Protein AF-A0A5K4EYA5-F1 (afdb_monomer)

Nearest PDB structures (foldseek):
  2yf0-assembly1_A-2  TM=4.955E-01  e=4.875E-20  Homo sapiens
  5gnh-assembly2_A  TM=8.386E-01  e=1.720E-14  Homo sapiens
  1zvr-assembly1_A  TM=8.206E-01  e=1.090E-14  Homo sapiens
  5gnh-assembly3_B  TM=8.341E-01  e=3.410E-14  Homo sapiens
  5gow-assembly1_B  TM=8.042E-01  e=1.780E-05  Homo sapiens

Secondary structure (DSSP, 8-state):
--SEEEEEEEEEETTTTTEEEEEEEEE-SSEEEEEETTSS-EEEEEEGGGEEEEEEPPPBTTBEEEEEEETTS-EEEEEES-HHHHHHHHHHHHHHT--SSGGGSHHHH---TT--S-HHHHHHS--HHHHHHHTT-S-SSEEEE-TTTTSSS-TTS-S-EEEETT--HHHHHHHHHTBGGG----B--B-TTS-B--B----B-------------

Mean predicted aligned error: 11.15 Å

Solvent-accessible surface area (backbone atoms only — not comparable to full-atom values): 12876 Å² total; per-residue (Å²): 125,74,78,46,76,44,72,62,25,28,38,48,37,76,86,63,83,54,40,74,46,52,19,35,40,40,33,39,93,58,37,37,39,40,42,31,72,82,73,79,51,73,51,85,56,53,44,46,86,42,50,70,51,76,46,78,52,76,77,48,99,84,20,24,33,38,38,40,34,35,73,82,76,46,74,50,41,36,28,24,59,47,58,66,60,38,51,52,52,51,51,52,49,58,51,70,62,54,76,90,45,81,75,71,38,61,86,71,74,60,76,67,94,82,61,87,65,55,75,64,57,67,65,62,72,67,50,72,68,58,56,41,44,76,57,60,46,71,46,89,65,33,31,79,44,70,75,26,57,83,34,76,57,20,74,92,50,67,43,78,43,37,38,54,52,87,64,51,70,67,55,52,58,54,45,12,75,43,16,55,80,24,42,43,76,40,67,76,46,57,42,94,88,73,50,77,54,62,59,60,74,53,65,69,59,79,74,82,73,87,66,83,83,79,84,76,133

Sequence (217 aa):
MSVTQVNDVFYIDQFDGNAHIRGTLHLTLTHIFFLGLSRKQEIWVLPNQLISSVERLPLTTGGAPLIIRGKDFRVIRLVVLKERDCHDVYSTLTQLLRVAHVSALPCYQFVPPDCYWSREEGWSTFSLKSQYNRFGLPNYFWSLTNVNKNFEICDTYPPVLYVPSMVSKNILYGSSRFRSRGRFPVLTYLHPNGKLYVEVVNHWLVFHRNQPKTRYF

Organism: Schistosoma mansoni (NCBI:txid6183)

Structure (mmCIF, N/CA/C/O backbone):
data_AF-A0A5K4EYA5-F1
#
_entry.id   AF-A0A5K4EYA5-F1
#
loop_
_atom_site.group_PDB
_atom_site.id
_atom_site.type_symbol
_atom_site.label_atom_id
_atom_site.label_alt_id
_atom_site.label_comp_id
_atom_site.label_asym_id
_atom_site.label_entity_id
_atom_site.label_seq_id
_atom_site.pdbx_PDB_ins_code
_atom_site.Cartn_x
_atom_site.Cartn_y
_atom_site.Cartn_z
_atom_site.occupancy
_atom_site.B_iso_or_equiv
_atom_site.auth_seq_id
_atom_site.auth_comp_id
_atom_site.auth_asym_id
_atom_site.auth_atom_id
_atom_site.pdbx_PDB_model_num
ATOM 1 N N . MET A 1 1 ? -6.617 13.892 18.588 1.00 45.84 1 MET A N 1
ATOM 2 C CA . MET A 1 1 ? -8.057 14.037 18.897 1.00 45.84 1 MET A CA 1
ATOM 3 C C . MET A 1 1 ? -8.734 12.691 18.691 1.00 45.84 1 MET A C 1
ATOM 5 O O . MET A 1 1 ? -8.590 12.124 17.612 1.00 45.84 1 MET A O 1
ATOM 9 N N . SER A 1 2 ? -9.384 12.145 19.721 1.00 53.97 2 SER A N 1
ATOM 10 C CA . SER A 1 2 ? -10.243 10.959 19.602 1.00 53.97 2 SER A CA 1
ATOM 11 C C . SER A 1 2 ? -11.563 11.357 18.940 1.00 53.97 2 SER A C 1
ATOM 13 O O . SER A 1 2 ? -12.144 12.381 19.282 1.00 53.97 2 SER A O 1
ATOM 15 N N . VAL A 1 3 ? -12.014 10.567 17.969 1.00 70.00 3 VAL A N 1
ATOM 16 C CA . VAL A 1 3 ? -13.285 10.775 17.257 1.00 70.00 3 VAL A CA 1
ATOM 17 C C . VAL A 1 3 ? -14.446 10.282 18.115 1.00 70.00 3 VAL A C 1
ATOM 19 O O . VAL A 1 3 ? -15.508 10.894 18.161 1.00 70.00 3 VAL A O 1
ATOM 22 N N . THR A 1 4 ? -14.248 9.177 18.831 1.00 80.00 4 THR A N 1
ATOM 23 C CA . THR A 1 4 ? -15.250 8.613 19.738 1.00 80.00 4 THR A CA 1
ATOM 24 C C . THR A 1 4 ? -14.535 7.866 20.859 1.00 80.00 4 THR A C 1
ATOM 26 O O . THR A 1 4 ? -13.534 7.185 20.624 1.00 80.00 4 THR A O 1
ATOM 29 N N . GLN A 1 5 ? -15.025 8.007 22.086 1.00 86.69 5 GLN A N 1
ATOM 30 C CA . GLN A 1 5 ? -14.539 7.268 23.247 1.00 86.69 5 GLN A CA 1
ATOM 31 C C . GLN A 1 5 ? -15.730 6.611 23.933 1.00 86.69 5 GLN A C 1
ATOM 33 O O . GLN A 1 5 ? -16.690 7.296 24.279 1.00 86.69 5 GLN A O 1
ATOM 38 N N . VAL A 1 6 ? -15.651 5.297 24.139 1.00 88.19 6 VAL A N 1
ATOM 39 C CA . VAL A 1 6 ? -16.697 4.516 24.806 1.00 88.19 6 VAL A CA 1
ATOM 40 C C . VAL A 1 6 ? -16.097 3.783 25.992 1.00 88.19 6 VAL A C 1
ATOM 42 O O . VAL A 1 6 ? -15.148 3.012 25.850 1.00 88.19 6 VAL A O 1
ATOM 45 N N . ASN A 1 7 ? -16.649 4.046 27.172 1.00 87.62 7 ASN A N 1
ATOM 46 C CA . ASN A 1 7 ? -16.265 3.379 28.411 1.00 87.62 7 ASN A CA 1
ATOM 47 C C . ASN A 1 7 ? -17.074 2.090 28.598 1.00 87.62 7 ASN A C 1
ATOM 49 O O . ASN A 1 7 ? -18.107 1.897 27.962 1.00 87.62 7 ASN A O 1
ATOM 53 N N . ASP A 1 8 ? -16.617 1.235 29.512 1.00 86.75 8 ASP A N 1
ATOM 54 C CA . ASP A 1 8 ? -17.308 -0.002 29.893 1.00 86.75 8 ASP A CA 1
ATOM 55 C C . ASP A 1 8 ? -17.541 -0.970 28.728 1.00 86.75 8 ASP A C 1
ATOM 57 O O . ASP A 1 8 ? -18.606 -1.571 28.570 1.00 86.75 8 ASP A O 1
ATOM 61 N N . VAL A 1 9 ? -16.500 -1.130 27.914 1.00 89.25 9 VAL A N 1
ATOM 62 C CA . VAL A 1 9 ? -16.433 -2.136 26.859 1.00 89.25 9 VAL A CA 1
ATOM 63 C C . VAL A 1 9 ? -15.692 -3.355 27.398 1.00 89.25 9 VAL A C 1
ATOM 65 O O . VAL A 1 9 ? -14.655 -3.222 28.050 1.00 89.25 9 VAL A O 1
ATOM 68 N N . PHE A 1 10 ? -16.208 -4.547 27.120 1.00 89.69 10 PHE A N 1
ATOM 69 C CA . PHE A 1 10 ? -15.537 -5.805 27.424 1.00 89.69 10 PHE A CA 1
ATOM 70 C C . PHE A 1 10 ? -14.868 -6.350 26.170 1.00 89.69 10 PHE A C 1
ATOM 72 O O . PHE A 1 10 ? -15.543 -6.622 25.182 1.00 89.69 10 PHE A O 1
ATOM 79 N N . TYR A 1 11 ? -13.556 -6.536 26.208 1.00 88.44 11 TYR A N 1
ATOM 80 C CA . TYR A 1 11 ? -12.830 -7.319 25.219 1.00 88.44 11 TYR A CA 1
ATOM 81 C C . TYR A 1 11 ? -12.834 -8.792 25.635 1.00 88.44 11 TYR A C 1
ATOM 83 O O . TYR A 1 11 ? -12.566 -9.102 26.795 1.00 88.44 11 TYR A O 1
ATOM 91 N N . ILE A 1 12 ? -13.157 -9.686 24.699 1.00 87.25 12 ILE A N 1
ATOM 92 C CA . ILE A 1 12 ? -13.132 -11.134 24.928 1.00 87.25 12 ILE A CA 1
ATOM 93 C C . ILE A 1 12 ? -11.808 -11.679 24.396 1.00 87.25 12 ILE A C 1
ATOM 95 O O . ILE A 1 12 ? -11.615 -11.762 23.177 1.00 87.25 12 ILE A O 1
ATOM 99 N N . ASP A 1 13 ? -10.919 -12.072 25.307 1.00 81.31 13 ASP A N 1
ATOM 100 C CA . ASP A 1 13 ? -9.649 -12.696 24.951 1.00 81.31 13 ASP A CA 1
ATOM 101 C C . ASP A 1 13 ? -9.834 -14.188 24.666 1.00 81.31 13 ASP A C 1
ATOM 103 O O . ASP A 1 13 ? -9.961 -15.009 25.571 1.00 81.31 13 ASP A O 1
ATOM 107 N N . GLN A 1 14 ? -9.828 -14.554 23.387 1.00 76.00 14 GLN A N 1
ATOM 108 C CA . GLN A 1 14 ? -9.981 -15.948 22.960 1.00 76.00 14 GLN A CA 1
ATOM 109 C C . GLN A 1 14 ? -8.782 -16.832 23.317 1.00 76.00 14 GLN A C 1
ATOM 111 O O . GLN A 1 14 ? -8.913 -18.054 23.291 1.00 76.00 14 GLN A O 1
ATOM 116 N N . PHE A 1 15 ? -7.625 -16.240 23.616 1.00 75.19 15 PHE A N 1
ATOM 117 C CA . PHE A 1 15 ? -6.399 -16.974 23.919 1.00 75.19 15 PHE A CA 1
ATOM 118 C C . PHE A 1 15 ? -6.242 -17.238 25.418 1.00 75.19 15 PHE A C 1
ATOM 120 O O . PHE A 1 15 ? -5.652 -18.249 25.790 1.00 75.19 15 PHE A O 1
ATOM 127 N N . ASP A 1 16 ? -6.832 -16.392 26.263 1.00 74.25 16 ASP A N 1
ATOM 128 C CA . ASP A 1 16 ? -6.858 -16.544 27.722 1.00 74.25 16 ASP A CA 1
ATOM 129 C C . ASP A 1 16 ? -8.231 -17.046 28.208 1.00 74.25 16 ASP A C 1
ATOM 131 O O . ASP A 1 16 ? -8.920 -16.420 29.011 1.00 74.25 16 ASP A O 1
ATOM 135 N N . GLY A 1 17 ? -8.703 -18.157 27.633 1.00 71.44 17 GLY A N 1
ATOM 136 C CA . GLY A 1 17 ? -9.919 -18.837 28.099 1.00 71.44 17 GLY A CA 1
ATOM 137 C C . GLY A 1 17 ? -11.227 -18.047 27.947 1.00 71.44 17 GLY A C 1
ATOM 138 O O . GLY A 1 17 ? -12.159 -18.279 28.713 1.00 71.44 17 GLY A O 1
ATOM 139 N N . ASN A 1 18 ? -11.326 -17.137 26.969 1.00 75.12 18 ASN A N 1
ATOM 140 C CA . ASN A 1 18 ? -12.439 -16.187 26.816 1.00 75.12 18 ASN A CA 1
ATOM 141 C C . ASN A 1 18 ? -12.584 -15.230 28.009 1.00 75.12 18 ASN A C 1
ATOM 143 O O . ASN A 1 18 ? -13.700 -14.857 28.376 1.00 75.12 18 ASN A O 1
ATOM 147 N N . ALA A 1 19 ? -11.470 -14.808 28.612 1.00 78.31 19 ALA A N 1
ATOM 148 C CA . ALA A 1 19 ? -11.490 -13.797 29.657 1.00 78.31 19 ALA A CA 1
ATOM 149 C C . ALA A 1 19 ? -12.168 -12.505 29.168 1.00 78.31 19 ALA A C 1
ATOM 151 O O . ALA A 1 19 ? -11.881 -11.986 28.086 1.00 78.31 19 ALA A O 1
ATOM 152 N N . HIS A 1 20 ? -13.070 -11.975 29.993 1.00 84.75 20 HIS A N 1
ATOM 153 C CA . HIS A 1 20 ? -13.762 -10.715 29.741 1.00 84.75 20 HIS A CA 1
ATOM 154 C C . HIS A 1 20 ? -12.989 -9.569 30.394 1.00 84.75 20 HIS A C 1
ATOM 156 O O . HIS A 1 20 ? -13.102 -9.320 31.595 1.00 84.75 20 HIS A O 1
ATOM 162 N N . ILE A 1 21 ? -12.211 -8.845 29.596 1.00 85.75 21 ILE A N 1
ATOM 163 C CA . ILE A 1 21 ? -11.398 -7.722 30.060 1.00 85.75 21 ILE A CA 1
ATOM 164 C C . ILE A 1 21 ? -12.213 -6.439 29.908 1.00 85.75 21 ILE A C 1
ATOM 166 O O . ILE A 1 21 ? -12.540 -6.040 28.794 1.00 85.75 21 ILE A O 1
ATOM 170 N N . ARG A 1 22 ? -12.540 -5.769 31.019 1.00 88.44 22 ARG A N 1
ATOM 171 C CA . ARG A 1 22 ? -13.252 -4.479 31.009 1.00 88.44 22 ARG A CA 1
ATOM 172 C C . ARG A 1 22 ? -12.285 -3.320 30.779 1.00 88.44 22 ARG A C 1
ATOM 174 O O . ARG A 1 22 ? -11.224 -3.257 31.402 1.00 88.44 22 ARG A O 1
ATOM 181 N N . GLY A 1 23 ? -12.680 -2.373 29.937 1.00 88.69 23 GLY A N 1
ATOM 182 C CA . GLY A 1 23 ? -11.852 -1.233 29.571 1.00 88.69 23 GLY A CA 1
ATOM 183 C C . GLY A 1 23 ? -12.592 -0.151 28.793 1.00 88.69 23 GLY A C 1
ATOM 184 O O . GLY A 1 23 ? -13.821 -0.145 28.698 1.00 88.69 23 GLY A O 1
ATOM 185 N N . THR A 1 24 ? -11.811 0.769 28.238 1.00 89.19 24 THR A N 1
ATOM 186 C CA . THR A 1 24 ? -12.277 1.875 27.402 1.00 89.19 24 THR A CA 1
ATOM 187 C C . THR A 1 24 ? -11.800 1.673 25.969 1.00 89.19 24 THR A C 1
ATOM 189 O O . THR A 1 24 ? -10.620 1.429 25.717 1.00 89.19 24 THR A O 1
ATOM 192 N N . LEU A 1 25 ? -12.726 1.800 25.020 1.00 88.94 25 LEU A N 1
ATOM 193 C CA . LEU A 1 25 ? -12.449 1.788 23.592 1.00 88.94 25 LEU A CA 1
ATOM 194 C C . LEU A 1 25 ? -12.260 3.221 23.090 1.00 88.94 25 LEU A C 1
ATOM 196 O O . LEU A 1 25 ? -13.138 4.072 23.252 1.00 88.94 25 LEU A O 1
ATOM 200 N N . HIS A 1 26 ? -11.134 3.471 22.434 1.00 87.12 26 HIS A N 1
ATOM 201 C CA . HIS A 1 26 ? -10.820 4.747 21.814 1.00 87.12 26 HIS A CA 1
ATOM 202 C C . HIS A 1 26 ? -10.736 4.592 20.300 1.00 87.12 26 HIS A C 1
ATOM 204 O O . HIS A 1 26 ? -10.001 3.757 19.771 1.00 87.12 26 HIS A O 1
ATOM 210 N N . LEU A 1 27 ? -11.479 5.442 19.602 1.00 86.19 27 LEU A N 1
ATOM 211 C CA . LEU A 1 27 ? -11.535 5.498 18.150 1.00 86.19 27 LEU A CA 1
ATOM 212 C C . LEU A 1 27 ? -10.866 6.791 17.696 1.00 86.19 27 LEU A C 1
ATOM 214 O O . LEU A 1 27 ? -11.267 7.887 18.095 1.00 86.19 27 LEU A O 1
ATOM 218 N N . THR A 1 28 ? -9.842 6.675 16.860 1.00 83.06 28 THR A N 1
ATOM 219 C CA . THR A 1 28 ? -9.187 7.811 16.200 1.00 83.06 28 THR A CA 1
ATOM 220 C C . THR A 1 28 ? -9.344 7.694 14.685 1.00 83.06 28 THR A C 1
ATOM 222 O O . THR A 1 28 ? -9.810 6.676 14.174 1.00 83.06 28 THR A O 1
ATOM 225 N N . LEU A 1 29 ? -8.933 8.727 13.946 1.00 78.00 29 LEU A N 1
ATOM 226 C CA . LEU A 1 29 ? -8.961 8.706 12.478 1.00 78.00 29 LEU A CA 1
ATOM 227 C C . LEU A 1 29 ? -8.079 7.601 11.879 1.00 78.00 29 LEU A C 1
ATOM 229 O O . LEU A 1 29 ? -8.380 7.089 10.801 1.00 78.00 29 LEU A O 1
ATOM 233 N N . THR A 1 30 ? -6.999 7.226 12.564 1.00 78.25 30 THR A N 1
ATOM 234 C CA . THR A 1 30 ? -5.989 6.296 12.043 1.00 78.25 30 THR A CA 1
ATOM 235 C C . THR A 1 30 ? -6.050 4.922 12.698 1.00 78.25 30 THR A C 1
ATOM 237 O O . THR A 1 30 ? -5.806 3.923 12.025 1.00 78.25 30 THR A O 1
ATOM 240 N N . HIS A 1 31 ? -6.414 4.863 13.977 1.00 83.19 31 HIS A N 1
ATOM 241 C CA . HIS A 1 31 ? -6.263 3.687 14.827 1.00 83.19 31 HIS A CA 1
ATOM 242 C C . HIS A 1 31 ? -7.441 3.516 15.794 1.00 83.19 31 HIS A C 1
ATOM 244 O O . HIS A 1 31 ? -7.963 4.499 16.331 1.00 83.19 31 HIS A O 1
ATOM 250 N N . ILE A 1 32 ? -7.793 2.267 16.088 1.00 86.19 32 ILE A N 1
ATOM 251 C CA . ILE A 1 32 ? -8.648 1.896 17.224 1.00 86.19 32 ILE A CA 1
ATOM 252 C C . ILE A 1 32 ? -7.761 1.311 18.301 1.00 86.19 32 ILE A C 1
ATOM 254 O O . ILE A 1 32 ? -6.962 0.444 17.981 1.00 86.19 32 ILE A O 1
ATOM 258 N N . PHE A 1 33 ? -7.926 1.692 19.559 1.00 86.38 33 PHE A N 1
ATOM 259 C CA . PHE A 1 33 ? -7.206 1.047 20.652 1.00 86.38 33 PHE A CA 1
ATOM 260 C C . PHE A 1 33 ? -8.109 0.806 21.856 1.00 86.38 33 PHE A C 1
ATOM 262 O O . PHE A 1 33 ? -9.068 1.543 22.092 1.00 86.38 33 PHE A O 1
ATOM 269 N N . PHE A 1 34 ? -7.814 -0.257 22.600 1.00 86.94 34 PHE A N 1
ATOM 270 C CA . PHE A 1 34 ? -8.554 -0.650 23.790 1.00 86.94 34 PHE A CA 1
ATOM 271 C C . PHE A 1 34 ? -7.631 -0.601 25.007 1.00 86.94 34 PHE A C 1
ATOM 273 O O . PHE A 1 34 ? -6.557 -1.204 25.010 1.00 86.94 34 PHE A O 1
ATOM 280 N N . LEU A 1 35 ? -8.063 0.118 26.041 1.00 86.25 35 LEU A N 1
ATOM 281 C CA . LEU A 1 35 ? -7.338 0.265 27.298 1.00 86.25 35 LEU A CA 1
ATOM 282 C C . LEU A 1 35 ? -8.080 -0.475 28.410 1.00 86.25 35 LEU A C 1
ATOM 284 O O . LEU A 1 35 ? -9.160 -0.050 28.820 1.00 86.25 35 LEU A O 1
ATOM 288 N N . GLY A 1 36 ? -7.502 -1.565 28.918 1.00 83.56 36 GLY A N 1
ATOM 289 C CA . GLY A 1 36 ? -8.054 -2.291 30.064 1.00 83.56 36 GLY A CA 1
ATOM 290 C C . GLY A 1 36 ? -7.984 -1.477 31.364 1.00 83.56 36 GLY A C 1
ATOM 291 O O . GLY A 1 36 ? -7.011 -0.764 31.615 1.00 83.56 36 GLY A O 1
ATOM 292 N N . LEU A 1 37 ? -8.990 -1.617 32.238 1.00 76.75 37 LEU A N 1
ATOM 293 C CA . LEU A 1 37 ? -9.058 -0.921 33.537 1.00 76.75 37 LEU A CA 1
ATOM 294 C C . LEU A 1 37 ? -7.867 -1.227 34.455 1.00 76.75 37 LEU A C 1
ATOM 296 O O . LEU A 1 37 ? -7.479 -0.391 35.268 1.00 76.75 37 LEU A O 1
ATOM 300 N N . SER A 1 38 ? -7.257 -2.402 34.310 1.00 66.50 38 SER A N 1
ATOM 301 C CA . SER A 1 38 ? -6.068 -2.798 35.066 1.00 66.50 38 SER A CA 1
ATOM 302 C C . SER A 1 38 ? -4.785 -2.078 34.620 1.00 66.50 38 SER A C 1
ATOM 304 O O . SER A 1 38 ? -3.745 -2.314 35.232 1.00 66.50 38 SER A O 1
ATOM 306 N N . ARG A 1 39 ? -4.826 -1.224 33.576 1.00 56.03 39 ARG A N 1
ATOM 307 C CA . ARG A 1 39 ? -3.714 -0.431 32.987 1.00 56.03 39 ARG A CA 1
ATOM 308 C C . ARG A 1 39 ? -2.416 -1.199 32.665 1.00 56.03 39 ARG A C 1
ATOM 310 O O . ARG A 1 39 ? -1.448 -0.592 32.228 1.00 56.03 39 ARG A O 1
ATOM 317 N N . LYS A 1 40 ? -2.384 -2.522 32.855 1.00 55.91 40 LYS A N 1
ATOM 318 C CA . LYS A 1 40 ? -1.251 -3.415 32.555 1.00 55.91 40 LYS A CA 1
ATOM 319 C C . LYS A 1 40 ? -1.402 -4.157 31.224 1.00 55.91 40 LYS A C 1
ATOM 321 O O . LYS A 1 40 ? -0.435 -4.737 30.750 1.00 55.91 40 LYS A O 1
ATOM 326 N N . GLN A 1 41 ? -2.596 -4.144 30.630 1.00 56.06 41 GLN A N 1
ATOM 327 C CA . GLN A 1 41 ? -2.890 -4.736 29.325 1.00 56.06 41 GLN A CA 1
ATOM 328 C C . GLN A 1 41 ? -3.403 -3.634 28.393 1.00 56.06 41 GLN A C 1
ATOM 330 O O . GLN A 1 41 ? -4.603 -3.371 28.302 1.00 56.06 41 GLN A O 1
ATOM 335 N N . GLU A 1 42 ? -2.474 -2.949 27.734 1.00 55.25 42 GLU A N 1
ATOM 336 C CA . GLU A 1 42 ? -2.788 -2.199 26.520 1.00 55.25 42 GLU A CA 1
ATOM 337 C C . GLU A 1 42 ? -2.877 -3.213 25.377 1.00 55.25 42 GLU A C 1
ATOM 339 O O . GLU A 1 42 ? -1.886 -3.857 25.029 1.00 55.25 42 GLU A O 1
ATOM 344 N N . ILE A 1 43 ? -4.075 -3.417 24.826 1.00 61.62 43 ILE A N 1
ATOM 345 C CA . ILE A 1 43 ? -4.260 -4.355 23.717 1.00 61.62 43 ILE A CA 1
ATOM 346 C C . ILE A 1 43 ? -4.125 -3.567 22.414 1.00 61.62 43 ILE A C 1
ATOM 348 O O . ILE A 1 43 ? -4.913 -2.665 22.113 1.00 61.62 43 ILE A O 1
ATOM 352 N N . TRP A 1 44 ? -3.071 -3.898 21.661 1.00 63.69 44 TRP A N 1
ATOM 353 C CA . TRP A 1 44 ? -2.634 -3.165 20.478 1.00 63.69 44 TRP A CA 1
ATOM 354 C C . TRP A 1 44 ? -3.597 -3.291 19.295 1.00 63.69 44 TRP A C 1
ATOM 356 O O . TRP A 1 44 ? -3.722 -4.325 18.645 1.00 63.69 44 TRP A O 1
ATOM 366 N N . VAL A 1 45 ? -4.235 -2.158 19.037 1.00 60.91 45 VAL A N 1
ATOM 367 C CA . VAL A 1 45 ? -4.320 -1.396 17.788 1.00 60.91 45 VAL A CA 1
ATOM 368 C C . VAL A 1 45 ? -4.420 -2.125 16.448 1.00 60.91 45 VAL A C 1
ATOM 370 O O . VAL A 1 45 ? -3.421 -2.567 15.884 1.00 60.91 45 VAL A O 1
ATOM 373 N N . LEU A 1 46 ? -5.610 -2.055 15.843 1.00 61.97 46 LEU A N 1
ATOM 374 C CA . LEU A 1 46 ? -5.757 -2.149 14.392 1.00 61.97 46 LEU A CA 1
ATOM 375 C C . LEU A 1 46 ? -5.787 -0.730 13.801 1.00 61.97 46 LEU A C 1
ATOM 377 O O . LEU A 1 46 ? -6.636 0.081 14.192 1.00 61.97 46 LEU A O 1
ATOM 381 N N . PRO A 1 47 ? -4.900 -0.407 12.844 1.00 74.50 47 PRO A N 1
ATOM 382 C CA . PRO A 1 47 ? -5.123 0.700 11.933 1.00 74.50 47 PRO A CA 1
ATOM 383 C C . PRO A 1 47 ? -6.472 0.517 11.243 1.00 74.50 47 PRO A C 1
ATOM 385 O O . PRO A 1 47 ? -6.794 -0.586 10.796 1.00 74.50 47 PRO A O 1
ATOM 388 N N . ASN A 1 48 ? -7.233 1.597 11.085 1.00 75.12 48 ASN A N 1
ATOM 389 C CA . ASN A 1 48 ? -8.564 1.537 10.476 1.00 75.12 48 ASN A CA 1
ATOM 390 C C . ASN A 1 48 ? -8.521 0.881 9.081 1.00 75.12 48 ASN A C 1
ATOM 392 O O . ASN A 1 48 ? -9.414 0.134 8.708 1.00 75.12 48 ASN A O 1
ATOM 396 N N . GLN A 1 49 ? -7.424 1.064 8.339 1.00 77.38 49 GLN A N 1
ATOM 397 C CA . GLN A 1 49 ? -7.214 0.476 7.009 1.00 77.38 49 GLN A CA 1
ATOM 398 C C . GLN A 1 49 ? -7.028 -1.053 7.005 1.00 77.38 49 GLN A C 1
ATOM 400 O O . GLN A 1 49 ? -7.244 -1.700 5.971 1.00 77.38 49 GLN A O 1
ATOM 405 N N . LEU A 1 50 ? -6.622 -1.638 8.136 1.00 84.31 50 LEU A N 1
ATOM 406 C CA . LEU A 1 50 ? -6.485 -3.086 8.290 1.00 84.31 50 LEU A CA 1
ATOM 407 C C . LEU A 1 50 ? -7.801 -3.758 8.659 1.00 84.31 50 LEU A C 1
ATOM 409 O O . LEU A 1 50 ? -7.870 -4.977 8.611 1.00 84.31 50 LEU A O 1
ATOM 413 N N . ILE A 1 51 ? -8.856 -3.017 8.979 1.00 88.19 51 ILE A N 1
ATOM 414 C CA . ILE A 1 51 ? -10.161 -3.616 9.245 1.00 88.19 51 ILE A CA 1
ATOM 415 C C . ILE A 1 51 ? -10.793 -4.018 7.908 1.00 88.19 51 ILE A C 1
ATOM 417 O O . ILE A 1 51 ? -10.801 -3.265 6.934 1.00 88.19 51 ILE A O 1
ATOM 421 N N . SER A 1 52 ? -11.280 -5.251 7.859 1.00 88.38 52 SER A N 1
ATOM 422 C CA . SER A 1 52 ? -11.963 -5.847 6.713 1.00 88.38 52 SER A CA 1
ATOM 423 C C . SER A 1 52 ? -13.475 -5.684 6.839 1.00 88.38 52 SER A C 1
ATOM 425 O O . SER A 1 52 ? -14.132 -5.204 5.918 1.00 88.38 52 SER A O 1
ATOM 427 N N . SER A 1 53 ? -14.028 -6.033 8.002 1.00 89.44 53 SER A N 1
ATOM 428 C CA . SER A 1 53 ? -15.455 -5.900 8.282 1.00 89.44 53 SER A CA 1
ATOM 429 C C . SER A 1 53 ? -15.723 -5.650 9.762 1.00 89.44 53 SER A C 1
ATOM 431 O O . SER A 1 53 ? -14.918 -5.988 10.634 1.00 89.44 53 SER A O 1
ATOM 433 N N . VAL A 1 54 ? -16.883 -5.055 10.030 1.00 92.00 54 VAL A N 1
ATOM 434 C CA . VAL A 1 54 ? -17.430 -4.865 11.373 1.00 92.00 54 VAL A CA 1
ATOM 435 C C . VAL A 1 54 ? -18.842 -5.440 11.377 1.00 92.00 54 VAL A C 1
ATOM 437 O O . VAL A 1 54 ? -19.647 -5.118 10.506 1.00 92.00 54 VAL A O 1
ATOM 440 N N . GLU A 1 55 ? -19.137 -6.307 12.338 1.00 92.06 55 GLU A N 1
ATOM 441 C CA . GLU A 1 55 ? -20.408 -7.016 12.472 1.00 92.06 55 GLU A CA 1
ATOM 442 C C . GLU A 1 55 ? -21.001 -6.740 13.855 1.00 92.06 55 GLU A C 1
ATOM 444 O O . GLU A 1 55 ? -20.338 -6.932 14.875 1.00 92.06 55 GLU A O 1
ATOM 449 N N . ARG A 1 56 ? -22.263 -6.306 13.896 1.00 91.81 56 ARG 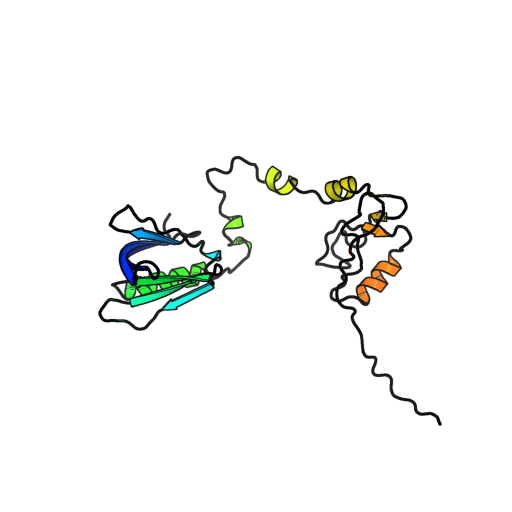A N 1
ATOM 450 C CA . ARG A 1 56 ? -23.032 -6.161 15.136 1.00 91.81 56 ARG A CA 1
ATOM 451 C C . ARG A 1 56 ? -23.917 -7.389 15.315 1.00 91.81 56 ARG A C 1
ATOM 453 O O . ARG A 1 56 ? -24.711 -7.697 14.428 1.00 91.81 56 ARG A O 1
ATOM 460 N N . LEU A 1 57 ? -23.790 -8.069 16.449 1.00 90.00 57 LEU A N 1
ATOM 461 C CA . LEU A 1 57 ? -24.624 -9.220 16.789 1.00 90.00 57 LEU A CA 1
ATOM 462 C C . LEU A 1 57 ? -25.887 -8.790 17.558 1.00 90.00 57 LEU A C 1
ATOM 464 O O . LEU A 1 57 ? -25.944 -7.659 18.050 1.00 90.00 57 LEU A O 1
ATOM 468 N N . PRO A 1 58 ? -26.907 -9.666 17.661 1.00 88.69 58 PRO A N 1
ATOM 469 C CA . PRO A 1 58 ? -28.096 -9.395 18.461 1.00 88.69 58 PRO A CA 1
ATOM 470 C C . PRO A 1 58 ? -27.750 -9.042 19.909 1.00 88.69 58 PRO A C 1
ATOM 472 O O . PRO A 1 58 ? -26.783 -9.558 20.474 1.00 88.69 58 PRO A O 1
ATOM 475 N N . LEU A 1 59 ? -28.560 -8.166 20.506 1.00 88.94 59 LEU A N 1
ATOM 476 C CA . LEU A 1 59 ? -28.402 -7.758 21.896 1.00 88.94 59 LEU A CA 1
ATOM 477 C C . LEU A 1 59 ? -28.509 -8.982 22.813 1.00 88.94 59 LEU A C 1
ATOM 479 O O . LEU A 1 59 ? -29.408 -9.808 22.665 1.00 88.94 59 LEU A O 1
ATOM 483 N N . THR A 1 60 ? -27.595 -9.079 23.772 1.00 87.69 60 THR A N 1
ATOM 484 C CA . THR A 1 60 ? -27.597 -10.131 24.793 1.00 87.69 60 THR A CA 1
ATOM 485 C C . THR A 1 60 ? -27.852 -9.520 26.168 1.00 87.69 60 THR A C 1
ATOM 487 O O . THR A 1 60 ? -27.738 -8.308 26.349 1.00 87.69 60 THR A O 1
ATOM 490 N N . THR A 1 61 ? -28.142 -10.353 27.169 1.00 83.81 61 THR A N 1
ATOM 491 C CA . THR A 1 61 ? -28.280 -9.915 28.571 1.00 83.81 61 THR A CA 1
ATOM 492 C C . THR A 1 61 ? -27.007 -9.262 29.124 1.00 83.81 61 THR A C 1
ATOM 494 O O . THR A 1 61 ? -27.086 -8.472 30.059 1.00 83.81 61 THR A O 1
ATOM 497 N N . GLY A 1 62 ? -25.844 -9.561 28.533 1.00 79.06 62 GLY A N 1
ATOM 498 C CA . GLY A 1 62 ? -24.543 -8.990 28.890 1.00 79.06 62 GLY A CA 1
ATOM 499 C C . GLY A 1 62 ? -24.135 -7.747 28.089 1.00 79.06 62 GLY A C 1
ATOM 500 O O . GLY A 1 62 ? -23.038 -7.238 28.302 1.00 79.06 62 GLY A O 1
ATOM 501 N N . GLY A 1 63 ? -24.975 -7.265 27.167 1.00 89.19 63 GLY A N 1
ATOM 502 C CA . GLY A 1 63 ? -24.697 -6.110 26.307 1.00 89.19 63 GLY A CA 1
ATOM 503 C C . GLY A 1 63 ? -24.750 -6.431 24.813 1.00 89.19 63 GLY A C 1
ATOM 504 O O . GLY A 1 63 ? -25.170 -7.514 24.396 1.00 89.19 63 GLY A O 1
ATOM 505 N N . ALA A 1 64 ? -24.344 -5.462 23.996 1.00 91.75 64 ALA A N 1
ATOM 506 C CA . ALA A 1 64 ? -24.357 -5.525 22.539 1.00 91.75 64 ALA A CA 1
ATOM 507 C C . ALA A 1 64 ? -22.997 -6.014 22.002 1.00 91.75 64 ALA A C 1
ATOM 509 O O . ALA A 1 64 ? -22.011 -5.269 22.086 1.00 91.75 64 ALA A O 1
ATOM 510 N N . PRO A 1 65 ? -22.908 -7.238 21.447 1.00 92.44 65 PRO A N 1
ATOM 511 C CA . PRO A 1 65 ? -21.652 -7.763 20.935 1.00 92.44 65 PRO A CA 1
ATOM 512 C C . PRO A 1 65 ? -21.297 -7.152 19.572 1.00 92.44 65 PRO A C 1
ATOM 514 O O . PRO A 1 65 ? -22.131 -7.054 18.668 1.00 92.44 65 PRO A O 1
ATOM 517 N N . LEU A 1 66 ? -20.030 -6.785 19.418 1.00 92.38 66 LEU A N 1
ATOM 518 C CA . LEU A 1 66 ? -19.438 -6.201 18.223 1.00 92.38 66 LEU A CA 1
ATOM 519 C C . LEU A 1 66 ? -18.198 -7.010 17.828 1.00 92.38 66 LEU A C 1
ATOM 521 O O . LEU A 1 66 ? -17.281 -7.196 18.627 1.00 92.38 66 LEU A O 1
ATOM 525 N N . ILE A 1 67 ? -18.157 -7.483 16.587 1.00 91.69 67 ILE A N 1
ATOM 526 C CA . ILE A 1 67 ? -17.036 -8.245 16.039 1.00 91.69 67 ILE A CA 1
ATOM 527 C C . ILE A 1 67 ? -16.342 -7.398 14.980 1.00 91.69 67 ILE A C 1
ATOM 529 O O . ILE A 1 67 ? -16.967 -6.946 14.025 1.00 91.69 67 ILE A O 1
ATOM 533 N N . ILE A 1 68 ? -15.035 -7.214 15.129 1.00 90.69 68 ILE A N 1
ATOM 534 C CA . ILE A 1 68 ? -14.183 -6.514 14.168 1.00 90.69 68 ILE A CA 1
ATOM 535 C C . ILE A 1 68 ? -13.220 -7.540 13.576 1.00 90.69 68 ILE A C 1
ATOM 537 O O . ILE A 1 68 ? -12.463 -8.185 14.303 1.00 90.69 68 ILE A O 1
ATOM 541 N N . ARG A 1 69 ? -13.247 -7.704 12.253 1.00 90.69 69 ARG A N 1
ATOM 542 C CA . ARG A 1 69 ? -12.366 -8.627 11.528 1.00 90.69 69 ARG A CA 1
ATOM 543 C C . ARG A 1 69 ? -11.297 -7.838 10.792 1.00 90.69 69 ARG A C 1
ATOM 545 O O . ARG A 1 69 ? -11.622 -6.965 9.989 1.00 90.69 69 ARG A O 1
ATOM 552 N N . GLY A 1 70 ? -10.035 -8.152 11.052 1.00 88.69 70 GLY A N 1
ATOM 553 C CA . GLY A 1 70 ? -8.880 -7.580 10.373 1.00 88.69 70 GLY A CA 1
ATOM 554 C C . GLY A 1 70 ? -8.498 -8.341 9.099 1.00 88.69 70 GLY A C 1
ATOM 555 O O . GLY A 1 70 ? -8.812 -9.517 8.923 1.00 88.69 70 G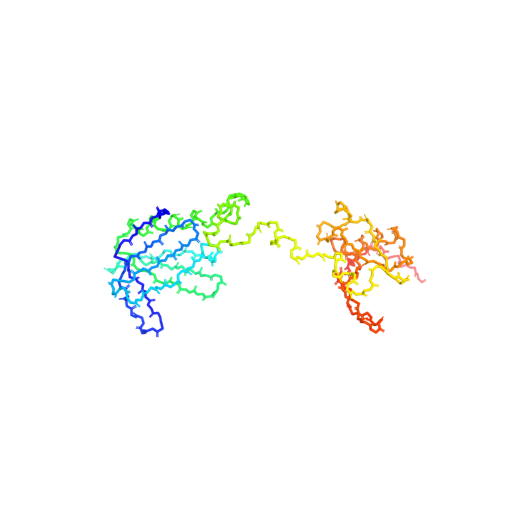LY A O 1
ATOM 556 N N . LYS A 1 71 ? -7.790 -7.659 8.199 1.00 88.06 71 LYS A N 1
ATOM 557 C CA . LYS A 1 71 ? -7.100 -8.219 7.026 1.00 88.06 71 LYS A CA 1
ATOM 558 C C . LYS A 1 71 ? -5.837 -8.993 7.421 1.00 88.06 71 LYS A C 1
ATOM 560 O O . LYS A 1 71 ? -5.309 -9.745 6.614 1.00 88.06 71 LYS A O 1
ATOM 565 N N . ASP A 1 72 ? -5.376 -8.819 8.656 1.00 86.94 72 ASP A N 1
ATOM 566 C CA . ASP A 1 72 ? -4.276 -9.547 9.294 1.00 86.94 72 ASP A CA 1
ATOM 567 C C . ASP A 1 72 ? -4.742 -10.846 9.982 1.00 86.94 72 ASP A C 1
ATOM 569 O O . ASP A 1 72 ? -4.028 -11.398 10.816 1.00 86.94 72 ASP A O 1
ATOM 573 N N . PHE A 1 73 ? -5.945 -11.327 9.642 1.00 85.25 73 PHE A N 1
ATOM 574 C CA . PHE A 1 73 ? -6.588 -12.517 10.209 1.00 85.25 73 PHE A CA 1
ATOM 575 C C . PHE A 1 73 ? -6.923 -12.423 11.705 1.00 85.25 73 PHE A C 1
ATOM 577 O O . PHE A 1 73 ? -7.389 -13.402 12.290 1.00 85.25 73 PHE A O 1
ATOM 584 N N . ARG A 1 74 ? -6.754 -11.254 12.337 1.00 84.62 74 ARG A N 1
ATOM 585 C CA . ARG A 1 74 ? -7.172 -11.040 13.725 1.00 84.62 74 ARG A CA 1
ATOM 586 C C . ARG A 1 74 ? -8.672 -10.781 13.798 1.00 84.62 74 ARG A C 1
ATOM 588 O O . ARG A 1 74 ? -9.240 -10.055 12.982 1.00 84.62 74 ARG A O 1
ATOM 595 N N . VAL A 1 75 ? -9.321 -11.356 14.808 1.00 88.25 75 VAL A N 1
ATOM 596 C CA . VAL A 1 75 ? -10.748 -11.147 15.085 1.00 88.25 75 VAL A CA 1
ATOM 597 C C . VAL A 1 75 ? -10.900 -10.619 16.501 1.00 88.25 75 VAL A C 1
ATOM 599 O O . VAL A 1 75 ? -10.715 -11.353 17.469 1.00 88.25 75 VAL A O 1
ATOM 602 N N . ILE A 1 76 ? -11.260 -9.345 16.611 1.00 87.94 76 ILE A N 1
ATOM 603 C CA . ILE A 1 76 ? -11.501 -8.671 17.883 1.00 87.94 76 ILE A CA 1
ATOM 604 C C . ILE A 1 76 ? -12.985 -8.809 18.214 1.00 87.94 76 ILE A C 1
ATOM 606 O O . ILE A 1 76 ? -13.847 -8.469 17.401 1.00 87.94 76 ILE A O 1
ATOM 610 N N . ARG A 1 77 ? -13.287 -9.309 19.414 1.00 90.38 77 ARG A N 1
ATOM 611 C CA . ARG A 1 77 ? -14.654 -9.438 19.928 1.00 90.38 77 ARG A CA 1
ATOM 612 C C . ARG A 1 77 ? -14.824 -8.504 21.114 1.00 90.38 77 ARG A C 1
ATOM 614 O O . ARG A 1 77 ? -14.101 -8.616 22.101 1.00 90.38 77 ARG A O 1
ATOM 621 N N . LEU A 1 78 ? -15.768 -7.583 20.987 1.00 90.50 78 LEU A N 1
ATOM 622 C CA . LEU A 1 78 ? -16.104 -6.591 21.994 1.00 90.50 78 LEU A CA 1
ATOM 623 C C . LEU A 1 78 ? -17.555 -6.786 22.431 1.00 90.50 78 LEU A C 1
ATOM 625 O O . LEU A 1 78 ? -18.402 -7.175 21.631 1.00 90.50 78 LEU A O 1
ATOM 629 N N . VAL A 1 79 ? -17.861 -6.472 23.681 1.00 92.12 79 VAL A N 1
ATOM 630 C CA . VAL A 1 79 ? -19.228 -6.357 24.189 1.00 92.12 79 VAL A CA 1
ATOM 631 C C . VAL A 1 79 ? -19.372 -4.977 24.803 1.00 92.12 79 VAL A C 1
ATOM 633 O O . VAL A 1 79 ? -18.693 -4.642 25.771 1.00 92.12 79 VAL A O 1
ATOM 636 N N . VAL A 1 80 ? -20.232 -4.157 24.209 1.00 91.69 80 VAL A N 1
ATOM 637 C CA . VAL A 1 80 ? -20.518 -2.801 24.681 1.00 91.69 80 VAL A CA 1
ATOM 638 C C . VAL A 1 80 ? -21.794 -2.852 25.514 1.00 91.69 80 VAL A C 1
ATOM 640 O O . VAL A 1 80 ? -22.814 -3.347 25.038 1.00 91.69 80 VAL A O 1
ATOM 643 N N . LEU A 1 81 ? -21.764 -2.351 26.752 1.00 90.06 81 LEU A N 1
ATOM 644 C CA . LEU A 1 81 ? -22.918 -2.450 27.656 1.00 90.06 81 LEU A CA 1
ATOM 645 C C . LEU A 1 81 ? -24.159 -1.710 27.139 1.00 90.06 81 LEU A C 1
ATOM 647 O O . LEU A 1 81 ? -25.278 -2.192 27.301 1.0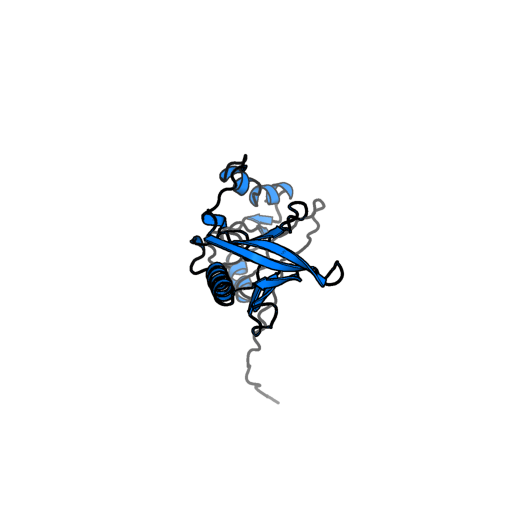0 90.06 81 LEU A O 1
ATOM 651 N N . LYS A 1 82 ? -23.971 -0.540 26.519 1.00 89.81 82 LYS A N 1
ATOM 652 C CA . LYS A 1 82 ? -25.065 0.283 25.994 1.00 89.81 82 LYS A CA 1
ATOM 653 C C . LYS A 1 82 ? -25.234 0.052 24.497 1.00 89.81 82 LYS A C 1
ATOM 655 O O . LYS A 1 82 ? -24.296 0.237 23.724 1.00 89.81 82 LYS A O 1
ATOM 660 N N . GLU A 1 83 ? -26.451 -0.282 24.074 1.00 88.56 83 GLU A N 1
ATOM 661 C CA . GLU A 1 83 ? -26.762 -0.484 22.652 1.00 88.56 83 GLU A CA 1
ATOM 662 C C . GLU A 1 83 ? -26.519 0.785 21.824 1.00 88.56 83 GLU A C 1
ATOM 664 O O . GLU A 1 83 ? -25.969 0.704 20.727 1.00 88.56 83 GLU A O 1
ATOM 669 N N . ARG A 1 84 ? -26.872 1.957 22.372 1.00 90.44 84 ARG A N 1
ATOM 670 C CA . ARG A 1 84 ? -26.634 3.256 21.730 1.00 90.44 84 ARG A CA 1
ATOM 671 C C . ARG A 1 84 ? -25.153 3.457 21.414 1.00 90.44 84 ARG A C 1
ATOM 673 O O . ARG A 1 84 ? -24.808 3.693 20.263 1.00 90.44 84 ARG A O 1
ATOM 680 N N . ASP A 1 85 ? -24.287 3.254 22.403 1.00 90.88 85 ASP A N 1
ATOM 681 C CA . ASP A 1 85 ? -22.841 3.397 22.231 1.00 90.88 85 ASP A CA 1
ATOM 682 C C . ASP A 1 85 ? -22.302 2.363 21.225 1.00 90.88 85 ASP A C 1
ATOM 684 O O . ASP A 1 85 ? -21.449 2.681 20.401 1.00 90.88 85 ASP A O 1
ATOM 688 N N . CYS A 1 86 ? -22.829 1.132 21.234 1.00 91.06 86 CYS A N 1
ATOM 689 C CA . CYS A 1 86 ? -22.477 0.107 20.246 1.00 91.06 86 CYS A CA 1
ATOM 690 C C . CYS A 1 86 ? -22.842 0.534 18.818 1.00 91.06 86 CYS A C 1
ATOM 692 O O . CYS A 1 86 ? -22.061 0.341 17.884 1.00 91.06 86 CYS A O 1
ATOM 694 N N . HIS A 1 87 ? -24.021 1.134 18.644 1.00 91.12 87 HIS A N 1
ATOM 695 C CA . HIS A 1 87 ? -24.467 1.665 17.362 1.00 91.12 87 HIS A CA 1
ATOM 696 C C . HIS A 1 87 ? -23.601 2.840 16.890 1.00 91.12 87 HIS A C 1
ATOM 698 O O . HIS A 1 87 ? -23.232 2.881 15.714 1.00 91.12 87 HIS A O 1
ATOM 704 N N . ASP A 1 88 ? -23.225 3.743 17.794 1.00 90.69 88 ASP A N 1
ATOM 705 C CA . ASP A 1 88 ? -22.353 4.878 17.487 1.00 90.69 88 ASP A CA 1
ATOM 706 C C . ASP A 1 88 ? -20.954 4.394 17.072 1.00 90.69 88 ASP A C 1
ATOM 708 O O . ASP A 1 88 ? -20.433 4.812 16.038 1.00 90.69 88 ASP A O 1
ATOM 712 N N . VAL A 1 89 ? -20.375 3.430 17.801 1.00 90.75 89 VAL A N 1
ATOM 713 C CA . VAL A 1 89 ? -19.095 2.788 17.443 1.00 90.75 89 VAL A CA 1
ATOM 714 C C . VAL A 1 89 ? -19.182 2.130 16.070 1.00 90.75 89 VAL A C 1
ATOM 716 O O . VAL A 1 89 ? -18.320 2.357 15.222 1.00 90.75 89 VAL A O 1
ATOM 719 N N . TYR A 1 90 ? -20.222 1.330 15.829 1.00 91.38 90 TYR A N 1
ATOM 720 C CA . TYR A 1 90 ? -20.428 0.652 14.551 1.00 91.38 90 TYR A CA 1
ATOM 721 C C . TYR 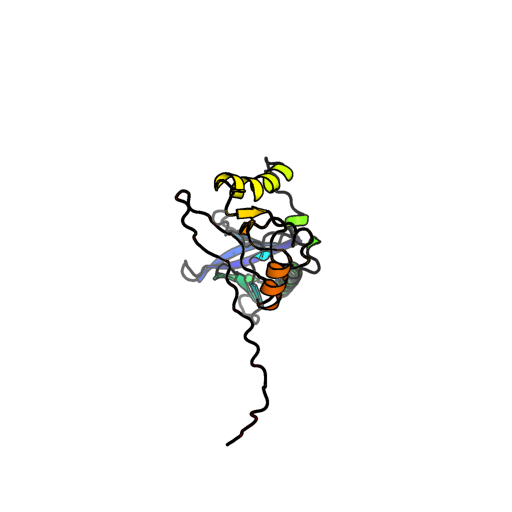A 1 90 ? -20.534 1.645 13.386 1.00 91.38 90 TYR A C 1
ATOM 723 O O . TYR A 1 90 ? -19.903 1.448 12.343 1.00 91.38 90 TYR A O 1
ATOM 731 N N . SER A 1 91 ? -21.301 2.721 13.565 1.00 90.94 91 SER A N 1
ATOM 732 C CA . SER A 1 91 ? -21.517 3.745 12.541 1.00 90.94 91 SER A CA 1
ATOM 733 C C . SER A 1 91 ? -20.235 4.522 12.250 1.00 90.94 91 SER A C 1
ATOM 735 O O . SER A 1 91 ? -19.850 4.641 11.085 1.00 90.94 91 SER A O 1
ATOM 737 N N . THR A 1 92 ? -19.517 4.953 13.293 1.00 89.38 92 THR A N 1
ATOM 738 C CA . THR A 1 92 ? -18.215 5.624 13.168 1.00 89.38 92 THR A CA 1
ATOM 739 C C . THR A 1 92 ? -17.203 4.733 12.456 1.00 89.38 92 THR A C 1
ATOM 741 O O . THR A 1 92 ? -16.542 5.180 11.522 1.00 89.38 92 THR A O 1
ATOM 744 N N . LEU A 1 93 ? -17.106 3.453 12.827 1.00 88.19 93 LEU A N 1
ATOM 745 C CA . LEU A 1 93 ? -16.210 2.515 12.155 1.00 88.19 93 LEU A CA 1
ATOM 746 C C . LEU A 1 93 ? -16.584 2.314 10.695 1.00 88.19 93 LEU A C 1
ATOM 748 O O . LEU A 1 93 ? -15.735 2.449 9.822 1.00 88.19 93 LEU A O 1
ATOM 752 N N . THR A 1 94 ? -17.858 2.071 10.410 1.00 88.56 94 THR A N 1
ATOM 753 C CA . THR A 1 94 ? -18.337 1.903 9.035 1.00 88.56 94 THR A CA 1
ATOM 754 C C . THR A 1 94 ? -18.034 3.136 8.181 1.00 88.56 94 THR A C 1
ATOM 756 O O . THR A 1 94 ? -17.681 3.001 7.011 1.00 88.56 94 THR A O 1
ATOM 759 N N . GLN A 1 95 ? -18.121 4.337 8.756 1.00 85.81 95 GLN A N 1
ATOM 760 C CA . GLN A 1 95 ? -17.763 5.579 8.079 1.00 85.81 95 GLN A CA 1
ATOM 761 C C . GLN A 1 95 ? -16.250 5.715 7.860 1.00 85.81 95 GLN A C 1
ATOM 763 O O . GLN A 1 95 ? -15.840 6.067 6.759 1.00 85.81 95 GLN A O 1
ATOM 768 N N . LEU A 1 96 ? -15.419 5.399 8.858 1.00 80.69 96 LEU A N 1
ATOM 769 C CA . LEU A 1 96 ? -13.954 5.472 8.753 1.00 80.69 96 LEU A CA 1
ATOM 770 C C . LEU A 1 96 ? -13.370 4.456 7.758 1.00 80.69 96 LEU A C 1
ATOM 772 O O . LEU A 1 96 ? -12.299 4.688 7.199 1.00 80.69 96 LEU A O 1
ATOM 776 N N . LEU A 1 97 ? -14.075 3.349 7.511 1.00 80.62 97 LEU A N 1
ATOM 777 C CA . LEU A 1 97 ? -13.706 2.361 6.492 1.00 80.62 97 LEU A CA 1
ATOM 778 C C . LEU A 1 97 ? -14.071 2.792 5.070 1.00 80.62 97 LEU A C 1
ATOM 780 O O . LEU A 1 97 ? -13.535 2.243 4.105 1.00 80.62 97 LEU A O 1
ATOM 784 N N . ARG A 1 98 ? -14.964 3.774 4.911 1.00 82.12 98 ARG A N 1
ATOM 785 C CA . ARG A 1 98 ? -15.332 4.304 3.598 1.00 82.12 98 ARG A CA 1
ATOM 786 C C . ARG A 1 98 ? -14.322 5.354 3.162 1.00 82.12 98 ARG A C 1
ATOM 788 O O . ARG A 1 98 ? -14.265 6.457 3.694 1.00 82.12 98 ARG A O 1
ATOM 795 N N . VAL A 1 99 ? -13.570 5.030 2.119 1.00 78.38 99 VAL A N 1
ATOM 796 C CA . VAL A 1 99 ? -12.679 5.980 1.453 1.00 78.38 99 VAL A CA 1
ATOM 797 C C . VAL A 1 99 ? -13.441 6.616 0.293 1.00 78.38 99 VAL A C 1
ATOM 799 O O . VAL A 1 99 ? -13.626 5.985 -0.743 1.00 78.38 99 VAL A O 1
ATOM 802 N N . ALA A 1 100 ? -13.908 7.855 0.470 1.00 79.56 100 ALA A N 1
ATOM 803 C CA . ALA A 1 100 ? -14.618 8.588 -0.586 1.00 79.56 100 ALA A CA 1
ATOM 804 C C . ALA A 1 100 ? -13.677 9.011 -1.729 1.00 79.56 100 ALA A C 1
ATOM 806 O O . ALA A 1 100 ? -14.014 8.889 -2.903 1.00 79.56 100 ALA A O 1
ATOM 807 N N . HIS A 1 101 ? -12.474 9.474 -1.375 1.00 82.12 101 HIS A N 1
ATOM 808 C CA . HIS A 1 101 ? -11.441 9.905 -2.312 1.00 82.12 101 HIS A CA 1
ATOM 809 C C . HIS A 1 101 ? -10.063 9.455 -1.832 1.00 82.12 101 HIS A C 1
ATOM 811 O O . HIS A 1 101 ? -9.812 9.372 -0.631 1.00 82.12 101 HIS A O 1
ATOM 817 N N . VAL A 1 102 ? -9.142 9.230 -2.770 1.00 84.19 102 VAL A N 1
ATOM 818 C CA . VAL A 1 102 ? -7.757 8.827 -2.470 1.00 84.19 102 VAL A CA 1
ATOM 819 C C . VAL A 1 102 ? -7.056 9.852 -1.566 1.00 84.19 102 VAL A C 1
ATOM 821 O O . VAL A 1 102 ? -6.339 9.465 -0.651 1.00 84.19 102 VAL A O 1
ATOM 824 N N . SER A 1 103 ? -7.337 11.147 -1.739 1.00 85.25 103 SER A N 1
ATOM 825 C CA . SER A 1 103 ? -6.807 12.235 -0.900 1.00 85.25 103 SER A CA 1
ATOM 826 C C . SER A 1 103 ? -7.301 12.217 0.551 1.00 85.25 103 SER A C 1
ATOM 828 O O . SER A 1 103 ? -6.695 12.851 1.413 1.00 85.25 103 SER A O 1
ATOM 830 N N . ALA A 1 104 ? -8.390 11.499 0.840 1.00 81.25 104 ALA A N 1
ATOM 831 C CA . ALA A 1 104 ? -8.899 11.326 2.197 1.00 81.25 104 ALA A CA 1
ATOM 832 C C . ALA A 1 104 ? -8.167 10.211 2.964 1.00 81.25 104 ALA A C 1
ATOM 834 O O . ALA A 1 104 ? -8.417 10.020 4.153 1.00 81.25 104 ALA A O 1
ATOM 835 N N . LEU A 1 105 ? -7.279 9.456 2.305 1.00 81.56 105 LEU A N 1
ATOM 836 C CA . LEU A 1 105 ? -6.511 8.410 2.969 1.00 81.56 105 LEU A CA 1
ATOM 837 C C . LEU A 1 105 ? -5.538 9.015 3.997 1.00 81.56 105 LEU A C 1
ATOM 839 O O . LEU A 1 105 ? -4.919 10.048 3.725 1.00 81.56 105 LEU A O 1
ATOM 843 N N . PRO A 1 106 ? -5.308 8.334 5.137 1.00 77.69 106 PRO A N 1
ATOM 844 C CA . PRO A 1 106 ? -4.384 8.803 6.167 1.00 77.69 106 PRO A CA 1
ATOM 845 C C . PRO A 1 106 ? -2.982 9.153 5.659 1.00 77.69 106 PRO A C 1
ATOM 847 O O . PRO A 1 106 ? -2.374 10.088 6.166 1.00 77.69 106 PRO A O 1
ATOM 850 N N . CYS A 1 107 ? -2.482 8.462 4.630 1.00 78.50 107 CYS A N 1
ATOM 851 C CA . CYS A 1 107 ? -1.165 8.726 4.044 1.00 78.50 107 CYS A CA 1
ATOM 852 C C . CYS A 1 107 ? -1.024 10.119 3.398 1.00 78.50 107 CYS A C 1
ATOM 854 O O . CYS A 1 107 ? 0.100 10.583 3.219 1.00 78.50 107 CYS A O 1
ATOM 856 N N . TYR A 1 108 ? -2.129 10.799 3.072 1.00 81.56 108 TYR A N 1
ATOM 857 C CA . TYR A 1 108 ? -2.109 12.180 2.575 1.00 81.56 108 TYR A CA 1
ATOM 858 C C . TYR A 1 108 ? -2.231 13.225 3.687 1.00 81.56 108 TYR A C 1
ATOM 860 O O . TYR A 1 108 ? -1.830 14.368 3.482 1.00 81.56 108 TYR A O 1
ATOM 868 N N . GLN A 1 109 ? -2.781 12.849 4.842 1.00 75.81 109 GLN A N 1
ATOM 869 C CA . GLN A 1 109 ? -3.154 13.782 5.910 1.00 75.81 109 GLN A CA 1
ATOM 870 C C . GLN A 1 109 ? -2.219 13.723 7.118 1.00 75.81 109 GLN A C 1
ATOM 872 O O . GLN A 1 109 ? -2.067 14.712 7.829 1.00 75.81 109 GLN A O 1
ATOM 877 N N . PHE A 1 110 ? -1.614 12.564 7.374 1.00 75.12 110 PHE A N 1
ATOM 878 C CA . PHE A 1 110 ? -0.847 12.310 8.583 1.00 75.12 110 PHE A CA 1
ATOM 879 C C . PHE A 1 110 ? 0.650 12.236 8.284 1.00 75.12 110 PHE A C 1
ATOM 881 O O . PHE A 1 110 ? 1.103 11.383 7.521 1.00 75.12 110 PHE A O 1
ATOM 888 N N . VAL A 1 111 ? 1.416 13.110 8.935 1.00 74.56 111 VAL A N 1
ATOM 889 C CA . VAL A 1 111 ? 2.873 13.006 9.045 1.00 74.56 111 VAL A CA 1
ATOM 890 C C . VAL A 1 111 ? 3.180 12.532 10.467 1.00 74.56 111 VAL A C 1
ATOM 892 O O . VAL A 1 111 ? 2.732 13.185 11.413 1.00 74.56 111 VAL A O 1
ATOM 895 N N . PRO A 1 112 ? 3.885 11.401 10.649 1.00 75.44 112 PRO A N 1
ATOM 896 C CA . PRO A 1 112 ? 4.257 10.935 11.978 1.00 75.44 112 PRO A CA 1
ATOM 897 C C . PRO A 1 112 ? 5.074 11.998 12.731 1.00 75.44 112 PRO A C 1
ATOM 899 O O . PRO A 1 112 ? 5.973 12.588 12.130 1.00 75.44 112 PRO A O 1
ATOM 902 N N . PRO A 1 113 ? 4.800 12.230 14.028 1.00 71.75 113 PRO A N 1
ATOM 903 C CA . PRO A 1 113 ? 5.480 13.264 14.812 1.00 71.75 113 PRO A CA 1
ATOM 904 C C . PRO A 1 113 ? 6.998 13.040 14.939 1.00 71.75 113 PRO A C 1
ATOM 906 O O . PRO A 1 113 ? 7.733 14.013 15.048 1.00 71.75 113 PRO A O 1
ATOM 909 N N . ASP A 1 114 ? 7.465 11.791 14.822 1.00 75.50 114 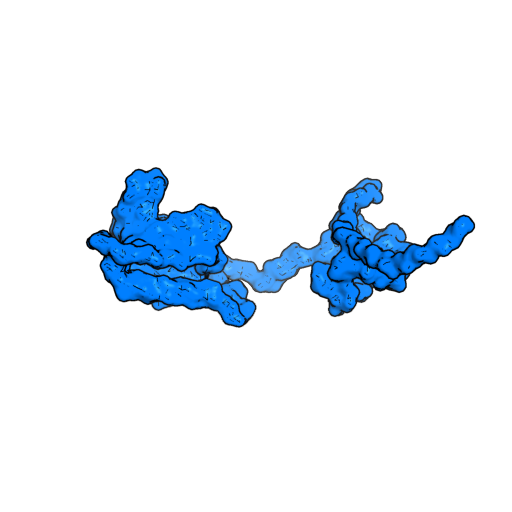ASP A N 1
ATOM 910 C CA . ASP A 1 114 ? 8.886 11.412 14.907 1.00 75.50 114 ASP A CA 1
ATOM 911 C C . ASP A 1 114 ? 9.536 11.157 13.530 1.00 75.50 114 ASP A C 1
ATOM 913 O O . ASP A 1 114 ? 10.527 10.432 13.405 1.00 75.50 114 ASP A O 1
ATOM 917 N N . CYS A 1 115 ? 8.963 11.704 12.453 1.00 70.88 115 CYS A N 1
ATOM 918 C CA . CYS A 1 115 ? 9.520 11.558 11.110 1.00 70.88 115 CYS A CA 1
ATOM 919 C C . CYS A 1 115 ? 10.758 12.455 10.940 1.00 70.88 115 CYS A C 1
ATOM 921 O O . CYS A 1 115 ? 10.650 13.618 10.566 1.00 70.88 115 CYS A O 1
ATOM 923 N N . TYR A 1 116 ? 11.939 11.900 11.218 1.00 74.44 116 TYR A N 1
ATOM 924 C CA . TYR A 1 116 ? 13.235 12.586 11.093 1.00 74.44 116 TYR A CA 1
ATOM 925 C C . TYR A 1 116 ? 13.720 12.759 9.646 1.00 74.44 116 TYR A C 1
ATOM 927 O O . TYR A 1 116 ? 14.670 13.495 9.399 1.00 74.44 116 TYR A O 1
ATOM 935 N N . TRP A 1 117 ? 13.097 12.058 8.703 1.00 74.94 117 TRP A N 1
ATOM 936 C CA . TRP A 1 117 ? 13.424 12.078 7.285 1.00 74.94 117 TRP A CA 1
ATOM 937 C C . TRP A 1 117 ? 12.452 13.002 6.560 1.00 74.94 117 TRP A C 1
ATOM 939 O O . TRP A 1 117 ? 11.243 13.007 6.819 1.00 74.94 117 TRP A O 1
ATOM 949 N N . SER A 1 118 ? 12.998 13.795 5.646 1.00 80.50 118 SER A N 1
ATOM 950 C CA . SER A 1 118 ? 12.216 14.616 4.734 1.00 80.50 118 SER A CA 1
ATOM 951 C C . SER A 1 118 ? 11.420 13.726 3.777 1.00 80.50 118 SER A C 1
ATOM 953 O O . SER A 1 118 ? 11.783 12.584 3.471 1.00 80.50 118 SER A O 1
ATOM 955 N N . ARG A 1 119 ? 10.305 14.257 3.269 1.00 77.44 119 ARG A N 1
ATOM 956 C CA . ARG A 1 119 ? 9.468 13.545 2.296 1.00 77.44 119 ARG A CA 1
ATOM 957 C C . ARG A 1 119 ? 10.286 13.182 1.052 1.00 77.44 119 ARG A C 1
ATOM 959 O O . ARG A 1 119 ? 10.106 12.110 0.480 1.00 77.44 119 ARG A O 1
ATOM 966 N N . GLU A 1 120 ? 11.186 14.068 0.653 1.00 83.31 120 GLU A N 1
ATOM 967 C CA . GLU A 1 120 ? 12.042 13.965 -0.522 1.00 83.31 120 GLU A CA 1
ATOM 968 C C . GLU A 1 120 ? 13.060 12.821 -0.396 1.00 83.31 120 GLU A C 1
ATOM 970 O O . GLU A 1 120 ? 13.278 12.085 -1.362 1.00 83.31 120 GLU A O 1
ATOM 975 N N . GLU A 1 121 ? 13.640 12.611 0.788 1.00 84.12 121 GLU A N 1
ATOM 976 C CA . GLU A 1 121 ? 14.568 11.501 1.060 1.00 84.12 121 GLU A CA 1
ATOM 977 C C . GLU A 1 121 ? 13.888 10.136 0.891 1.00 84.12 121 GLU A C 1
ATOM 979 O O . GLU A 1 121 ? 14.434 9.233 0.250 1.00 84.12 121 GLU A O 1
ATOM 984 N N . GLY A 1 122 ? 12.648 9.998 1.370 1.00 83.81 122 GLY A N 1
ATOM 985 C CA . GLY A 1 122 ? 11.864 8.773 1.199 1.00 83.81 122 GLY A CA 1
ATOM 986 C C . GLY A 1 122 ? 11.649 8.402 -0.271 1.00 83.81 122 GLY A C 1
ATOM 987 O O . GLY A 1 122 ? 11.906 7.268 -0.680 1.00 83.81 122 GLY A O 1
ATOM 988 N N . TRP A 1 123 ? 11.229 9.367 -1.095 1.00 85.62 123 TRP A N 1
ATOM 989 C CA . TRP A 1 123 ? 10.961 9.130 -2.521 1.00 85.62 123 TRP A CA 1
ATOM 990 C C . TRP A 1 123 ? 12.228 8.961 -3.364 1.00 85.62 123 TRP A C 1
ATOM 992 O O . TRP A 1 123 ? 12.196 8.271 -4.382 1.00 85.62 123 TRP A O 1
ATOM 1002 N N . SER A 1 124 ? 13.342 9.570 -2.955 1.00 87.12 124 SER A N 1
ATOM 1003 C CA . SER A 1 124 ? 14.619 9.497 -3.676 1.00 87.12 124 SER A CA 1
ATOM 1004 C C . SER A 1 124 ? 15.459 8.262 -3.333 1.00 87.12 124 SER A C 1
ATOM 1006 O O . SER A 1 124 ? 16.408 7.957 -4.057 1.00 87.12 124 SER A O 1
ATOM 1008 N N . THR A 1 125 ? 15.076 7.500 -2.301 1.00 86.38 125 THR A N 1
ATOM 1009 C CA . THR A 1 125 ? 15.778 6.279 -1.865 1.00 86.38 125 THR A CA 1
ATOM 1010 C C . THR A 1 125 ? 15.907 5.239 -2.988 1.00 86.38 125 THR A C 1
ATOM 1012 O O . THR A 1 125 ? 16.913 4.533 -3.082 1.00 86.38 12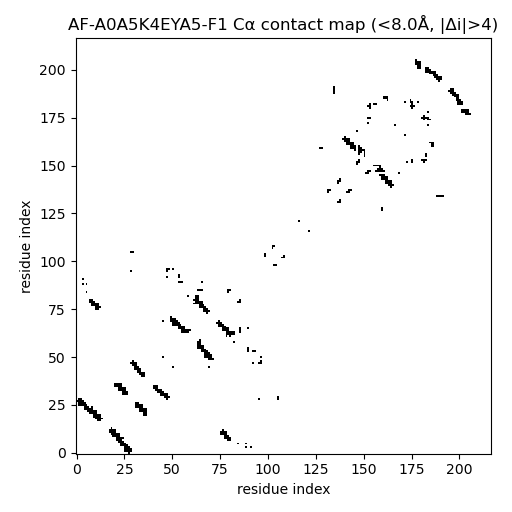5 THR A O 1
ATOM 1015 N N . PHE A 1 126 ? 14.914 5.145 -3.877 1.00 88.44 126 PHE A N 1
ATOM 1016 C CA . PHE A 1 126 ? 14.919 4.195 -4.987 1.00 88.44 126 PHE A CA 1
ATOM 1017 C C . PHE A 1 126 ? 14.893 4.901 -6.346 1.00 88.44 126 PHE A C 1
ATOM 1019 O O . PHE A 1 126 ? 13.965 5.634 -6.673 1.00 88.44 126 PHE A O 1
ATOM 1026 N N . SER A 1 127 ? 15.884 4.604 -7.191 1.00 89.00 127 SER A N 1
ATOM 1027 C CA . SER A 1 127 ? 15.944 5.083 -8.575 1.00 89.00 127 SER A CA 1
ATOM 1028 C C . SER A 1 127 ? 16.133 3.925 -9.546 1.00 89.00 127 SER A C 1
ATOM 1030 O O . SER A 1 127 ? 17.162 3.246 -9.526 1.00 89.00 127 SER A O 1
ATOM 1032 N N . LEU A 1 128 ? 15.170 3.742 -10.457 1.00 86.88 128 LEU A N 1
ATOM 1033 C CA . LEU A 1 128 ? 15.242 2.732 -11.522 1.00 86.88 128 LEU A CA 1
ATOM 1034 C C . LEU A 1 128 ? 16.498 2.893 -12.386 1.00 86.88 128 LEU A C 1
ATOM 1036 O O . LEU A 1 128 ? 17.125 1.904 -12.748 1.00 86.88 128 LEU A O 1
ATOM 1040 N N . LYS A 1 129 ? 16.908 4.135 -12.678 1.00 87.19 129 LYS A N 1
ATOM 1041 C CA . LYS A 1 129 ? 18.135 4.404 -13.444 1.00 87.19 129 LYS A CA 1
ATOM 1042 C C . LYS A 1 129 ? 19.371 3.882 -12.712 1.00 87.19 129 LYS A C 1
ATOM 1044 O O . LYS A 1 129 ? 20.207 3.239 -13.332 1.00 87.19 129 LYS A O 1
ATOM 1049 N N . SER A 1 130 ? 19.453 4.102 -11.398 1.00 90.19 130 SER A N 1
ATOM 1050 C CA . SER A 1 130 ? 20.550 3.581 -10.573 1.00 90.19 130 SER A CA 1
ATOM 1051 C C . SER A 1 130 ? 20.569 2.047 -10.556 1.00 90.19 130 SER A C 1
ATOM 1053 O O . SER A 1 130 ? 21.629 1.443 -10.711 1.00 90.19 130 SER A O 1
ATOM 1055 N N . GLN A 1 131 ? 19.398 1.401 -10.473 1.00 89.25 131 GLN A N 1
ATOM 1056 C CA . GLN A 1 131 ? 19.308 -0.063 -10.538 1.00 89.25 131 GLN A CA 1
ATOM 1057 C C . GLN A 1 131 ? 19.771 -0.620 -11.888 1.00 89.25 131 GLN A C 1
ATOM 1059 O O . GLN A 1 131 ? 20.537 -1.577 -11.923 1.00 89.25 131 GLN A O 1
ATOM 1064 N N . TYR A 1 132 ? 19.374 -0.002 -13.001 1.00 88.69 132 TYR A N 1
ATOM 1065 C CA . TYR A 1 132 ? 19.852 -0.418 -14.319 1.00 88.69 132 TYR A CA 1
ATOM 1066 C C . TYR A 1 132 ? 21.358 -0.160 -14.499 1.00 88.69 132 TYR A C 1
ATOM 1068 O O . TYR A 1 132 ? 22.062 -1.032 -15.006 1.00 88.69 132 TYR A O 1
ATOM 1076 N N . ASN A 1 133 ? 21.882 0.963 -13.997 1.00 90.88 133 ASN A N 1
ATOM 1077 C CA . ASN A 1 133 ? 23.322 1.239 -14.001 1.00 90.88 133 ASN A CA 1
ATOM 1078 C C . ASN A 1 133 ? 24.108 0.180 -13.210 1.00 90.88 133 ASN A C 1
ATOM 1080 O O . ASN A 1 133 ? 25.169 -0.250 -13.656 1.00 90.88 133 ASN A O 1
ATOM 1084 N N . ARG A 1 134 ? 23.574 -0.298 -12.075 1.00 89.88 134 ARG A N 1
ATOM 1085 C CA . ARG A 1 134 ? 24.165 -1.400 -11.292 1.00 89.88 134 ARG A CA 1
ATOM 1086 C C . ARG A 1 134 ? 24.297 -2.691 -12.108 1.00 89.88 134 ARG A C 1
ATOM 1088 O O . ARG A 1 134 ? 25.213 -3.469 -11.863 1.00 89.88 134 ARG A O 1
ATOM 1095 N N . PHE A 1 135 ? 23.410 -2.912 -13.076 1.00 86.44 135 PHE A N 1
ATOM 1096 C CA . PHE A 1 135 ? 23.478 -4.043 -14.003 1.00 86.44 135 PHE A CA 1
ATOM 1097 C C . PHE A 1 135 ? 24.381 -3.790 -15.224 1.00 86.44 135 PHE A C 1
ATOM 1099 O O . PHE A 1 135 ? 24.467 -4.649 -16.099 1.00 86.44 135 PHE A O 1
ATOM 1106 N N . GLY A 1 136 ? 25.046 -2.633 -15.314 1.00 89.25 136 GLY A N 1
ATOM 1107 C CA . GLY A 1 136 ? 25.886 -2.269 -16.458 1.00 89.25 136 GLY A CA 1
ATOM 1108 C C . GLY A 1 136 ? 25.081 -1.893 -17.704 1.00 89.25 136 GLY A C 1
ATOM 1109 O O . GLY A 1 136 ? 25.476 -2.235 -18.818 1.00 89.25 136 GLY A O 1
ATOM 1110 N N . LEU A 1 137 ? 23.925 -1.250 -17.522 1.00 89.31 137 LEU A N 1
ATOM 1111 C CA . LEU A 1 137 ? 23.053 -0.794 -18.606 1.00 89.31 137 LEU A CA 1
ATOM 1112 C C . LEU A 1 137 ? 23.095 0.735 -18.742 1.00 89.31 137 LEU A C 1
ATOM 1114 O O . LEU A 1 137 ? 23.200 1.418 -17.722 1.00 89.31 137 LEU A O 1
ATOM 1118 N N . PRO A 1 138 ? 22.932 1.287 -19.959 1.00 92.00 138 PRO A N 1
ATOM 1119 C CA . PRO A 1 138 ? 22.806 0.589 -21.248 1.00 92.00 138 PRO A CA 1
ATOM 1120 C C . PRO A 1 138 ? 24.103 -0.113 -21.683 1.00 92.00 138 PRO A C 1
ATOM 1122 O O . PRO A 1 138 ? 25.192 0.261 -21.261 1.00 92.00 138 PRO A O 1
ATOM 1125 N N . ASN A 1 139 ? 23.985 -1.112 -22.559 1.00 89.75 139 ASN A N 1
ATOM 1126 C CA . ASN A 1 139 ? 25.125 -1.790 -23.185 1.00 89.75 139 ASN A CA 1
ATOM 1127 C C . ASN A 1 139 ? 24.822 -2.150 -24.651 1.00 89.75 139 ASN A C 1
ATOM 1129 O O . ASN A 1 139 ? 23.792 -1.758 -25.195 1.00 89.75 139 ASN A O 1
ATOM 1133 N N . TYR A 1 140 ? 25.715 -2.900 -25.304 1.00 89.38 140 TYR A N 1
ATOM 1134 C CA . TYR A 1 140 ? 25.551 -3.290 -26.710 1.00 89.38 140 TYR A CA 1
ATOM 1135 C C . TYR A 1 140 ? 24.223 -4.020 -26.983 1.00 89.38 140 TYR A C 1
ATOM 1137 O O . TYR A 1 140 ? 23.553 -3.750 -27.978 1.00 89.38 140 TYR A O 1
ATOM 1145 N N . PHE A 1 141 ? 23.799 -4.901 -26.074 1.00 87.38 141 PHE A N 1
ATOM 1146 C CA . PHE A 1 141 ? 22.608 -5.732 -26.248 1.00 87.38 141 PHE A CA 1
ATOM 1147 C C . PHE A 1 141 ? 21.322 -5.067 -25.766 1.00 87.38 141 PHE A C 1
ATOM 1149 O O . PHE A 1 141 ? 20.252 -5.433 -26.245 1.00 87.38 141 PHE A O 1
ATOM 1156 N N . TRP A 1 142 ? 21.409 -4.110 -24.840 1.00 90.12 142 TRP A N 1
ATOM 1157 C CA . TRP A 1 142 ? 20.254 -3.524 -24.165 1.00 90.12 142 TRP A CA 1
ATOM 1158 C C . TRP A 1 142 ? 20.286 -2.003 -24.178 1.00 90.12 142 TRP A C 1
ATOM 1160 O O . TRP A 1 142 ? 21.226 -1.373 -23.689 1.00 90.12 142 TRP A O 1
ATOM 1170 N N . SER A 1 143 ? 19.188 -1.416 -24.645 1.00 92.62 143 SER A N 1
ATOM 1171 C CA . SER A 1 143 ? 19.029 0.027 -24.786 1.00 92.62 143 SER A CA 1
ATOM 1172 C C . SER A 1 143 ? 17.784 0.526 -24.057 1.00 92.62 143 SER A C 1
ATOM 1174 O O . SER A 1 143 ? 16.794 -0.195 -23.898 1.00 92.62 143 SER A O 1
ATOM 1176 N N . LEU A 1 144 ? 17.845 1.778 -23.601 1.00 93.88 144 LEU A N 1
ATOM 1177 C CA . LEU A 1 144 ? 16.699 2.477 -23.033 1.00 93.88 144 LEU A CA 1
ATOM 1178 C C . LEU A 1 144 ? 15.702 2.810 -24.151 1.00 93.88 144 LEU A C 1
ATOM 1180 O O . LEU A 1 144 ? 16.080 3.379 -25.175 1.00 93.88 144 LEU A O 1
ATOM 1184 N N . THR A 1 145 ? 14.419 2.534 -23.928 1.00 92.12 145 THR A N 1
ATOM 1185 C CA . THR A 1 145 ? 13.345 2.930 -24.843 1.00 92.12 145 THR A CA 1
ATOM 1186 C C . THR A 1 145 ? 12.457 4.018 -24.246 1.00 92.12 145 THR A C 1
ATOM 1188 O O . THR A 1 145 ? 12.092 3.977 -23.074 1.00 92.12 145 THR A O 1
ATOM 1191 N N . ASN A 1 146 ? 12.066 4.984 -25.082 1.00 93.12 146 ASN A N 1
ATOM 1192 C CA . ASN A 1 146 ? 11.175 6.089 -24.704 1.00 93.12 146 ASN A CA 1
ATOM 1193 C C . ASN A 1 146 ? 9.707 5.829 -25.066 1.00 93.12 146 ASN A C 1
ATOM 1195 O O . ASN A 1 146 ? 8.872 6.713 -24.902 1.00 93.12 146 ASN A O 1
ATOM 1199 N N . VAL A 1 147 ? 9.382 4.640 -25.582 1.00 93.69 147 VAL A N 1
ATOM 1200 C CA . VAL A 1 147 ? 8.035 4.339 -26.092 1.00 93.69 147 VAL A CA 1
ATOM 1201 C C . VAL A 1 147 ? 6.943 4.369 -25.022 1.00 93.69 147 VAL A C 1
ATOM 1203 O O . VAL A 1 147 ? 5.782 4.543 -25.359 1.00 93.69 147 VAL A O 1
ATOM 1206 N N . ASN A 1 148 ? 7.301 4.218 -23.744 1.00 94.75 148 ASN A N 1
ATOM 1207 C CA . ASN A 1 148 ? 6.350 4.272 -22.635 1.00 94.75 148 ASN A CA 1
ATOM 1208 C C . ASN A 1 148 ? 6.551 5.490 -21.722 1.00 94.75 148 ASN A C 1
ATOM 1210 O O . ASN A 1 148 ? 6.050 5.497 -20.603 1.00 94.75 148 ASN A O 1
ATOM 1214 N N . LYS A 1 149 ? 7.276 6.526 -22.172 1.00 94.12 149 LYS A N 1
ATOM 1215 C CA . LYS A 1 149 ? 7.591 7.708 -21.347 1.00 94.12 149 LYS A CA 1
ATOM 1216 C C . LYS A 1 149 ? 6.335 8.377 -20.771 1.00 94.12 149 LYS A C 1
ATOM 1218 O O . LYS A 1 149 ? 6.356 8.807 -19.623 1.00 94.12 149 LYS A O 1
ATOM 1223 N N . ASN A 1 150 ? 5.266 8.429 -21.564 1.00 95.19 150 ASN A N 1
ATOM 1224 C CA . ASN A 1 150 ? 3.974 9.002 -21.186 1.00 95.19 150 ASN A CA 1
ATOM 1225 C C . ASN A 1 150 ? 2.901 7.921 -20.953 1.00 95.19 150 ASN A C 1
ATOM 1227 O O . ASN A 1 150 ? 1.718 8.218 -21.062 1.00 95.19 150 ASN A O 1
ATOM 1231 N N . PHE A 1 151 ? 3.299 6.669 -20.685 1.00 95.00 151 PHE A N 1
ATOM 1232 C CA . PHE A 1 151 ? 2.375 5.546 -20.466 1.00 95.00 151 PHE A CA 1
ATOM 1233 C C . PHE A 1 151 ? 1.470 5.199 -21.675 1.00 95.00 151 PHE A C 1
ATOM 1235 O O . PHE A 1 151 ? 0.424 4.578 -21.518 1.00 95.00 151 PHE A O 1
ATOM 1242 N N . GLU A 1 152 ? 1.879 5.578 -22.893 1.00 90.31 152 GLU A N 1
ATOM 1243 C CA . GLU A 1 152 ? 1.080 5.447 -24.127 1.00 90.31 152 GLU A CA 1
ATOM 1244 C C . GLU A 1 152 ? 0.902 3.997 -24.607 1.00 90.31 152 GLU A C 1
ATOM 1246 O O . GLU A 1 152 ? -0.141 3.652 -25.158 1.00 90.31 152 GLU A O 1
ATOM 1251 N N . ILE A 1 153 ? 1.914 3.137 -24.427 1.00 92.56 153 ILE A N 1
ATOM 1252 C CA . ILE A 1 153 ? 1.842 1.729 -24.854 1.00 92.56 153 ILE A CA 1
ATOM 1253 C C . ILE A 1 153 ? 1.277 0.840 -23.747 1.00 92.56 153 ILE A C 1
ATOM 1255 O O . ILE A 1 153 ? 0.512 -0.085 -24.028 1.00 92.56 153 ILE A O 1
ATOM 1259 N N . CYS A 1 154 ? 1.705 1.070 -22.506 1.00 93.50 154 CYS A N 1
ATOM 1260 C CA . CYS A 1 154 ? 1.274 0.302 -21.351 1.00 93.50 154 CYS A CA 1
ATOM 1261 C C . CYS A 1 154 ? 1.215 1.194 -20.107 1.00 93.50 154 CYS A C 1
ATOM 1263 O O . CYS A 1 154 ? 2.239 1.572 -19.532 1.00 93.50 154 CYS A O 1
ATOM 1265 N N . ASP A 1 155 ? -0.008 1.459 -19.662 1.00 94.81 155 ASP A N 1
ATOM 1266 C CA . ASP A 1 155 ? -0.349 2.251 -18.477 1.00 94.81 155 ASP A CA 1
ATOM 1267 C C . ASP A 1 155 ? 0.166 1.663 -17.154 1.00 94.81 155 ASP A C 1
ATOM 1269 O O . ASP A 1 155 ? 0.418 2.386 -16.195 1.00 94.81 155 ASP A O 1
ATOM 1273 N N . THR A 1 156 ? 0.375 0.346 -17.110 1.00 93.06 156 THR A N 1
ATOM 1274 C CA . THR A 1 156 ? 0.863 -0.379 -15.925 1.00 93.06 156 THR A CA 1
ATOM 1275 C C . THR A 1 156 ? 2.373 -0.642 -15.916 1.00 93.06 156 THR A C 1
ATOM 1277 O O . THR A 1 156 ? 2.865 -1.322 -15.010 1.00 93.06 156 THR A O 1
ATOM 1280 N N . TYR A 1 157 ? 3.118 -0.159 -16.913 1.00 93.31 157 TYR A N 1
ATOM 1281 C CA . TYR A 1 157 ? 4.583 -0.229 -16.954 1.00 93.31 157 TYR A CA 1
ATOM 1282 C C . TYR A 1 157 ? 5.220 1.092 -16.527 1.00 93.31 157 TYR A C 1
ATOM 1284 O O . TYR A 1 157 ? 4.634 2.147 -16.751 1.00 93.31 157 TYR A O 1
ATOM 1292 N N . PRO A 1 158 ? 6.442 1.072 -15.959 1.00 92.00 158 PRO A N 1
ATOM 1293 C CA . PRO A 1 158 ? 7.159 2.302 -15.662 1.00 92.00 158 PRO A CA 1
ATOM 1294 C C . PRO A 1 158 ? 7.523 3.068 -16.950 1.00 92.00 158 PRO A C 1
ATOM 1296 O O . PRO A 1 158 ? 7.578 2.484 -18.039 1.00 92.00 158 PRO A O 1
ATOM 1299 N N . PRO A 1 159 ? 7.834 4.372 -16.836 1.00 92.69 159 PRO A N 1
ATOM 1300 C CA . PRO A 1 159 ? 8.252 5.188 -17.975 1.00 92.69 159 PRO A CA 1
ATOM 1301 C C . PRO A 1 159 ? 9.682 4.885 -18.450 1.00 92.69 159 PRO A C 1
ATOM 1303 O O . PRO A 1 159 ? 10.053 5.239 -19.567 1.00 92.69 159 PRO A O 1
ATOM 1306 N N . VAL A 1 160 ? 10.498 4.240 -17.607 1.00 91.81 160 VAL A N 1
ATOM 1307 C CA . VAL A 1 160 ? 11.877 3.830 -17.905 1.00 91.81 160 VAL A CA 1
ATOM 1308 C C . VAL A 1 160 ? 11.881 2.329 -18.171 1.00 91.81 160 VAL A C 1
ATOM 1310 O O . VAL A 1 160 ? 11.653 1.549 -17.250 1.00 91.81 160 VAL A O 1
ATOM 1313 N N . LEU A 1 161 ? 12.146 1.931 -19.415 1.00 91.56 161 LEU A N 1
ATOM 1314 C CA . LEU A 1 161 ? 12.154 0.532 -19.845 1.00 91.56 161 LEU A CA 1
ATOM 1315 C C . LEU A 1 161 ? 13.402 0.235 -20.674 1.00 91.56 161 LEU A C 1
ATOM 1317 O O . LEU A 1 161 ? 13.800 1.046 -21.510 1.00 91.56 161 LEU A O 1
ATOM 1321 N N . TYR A 1 162 ? 13.973 -0.951 -20.482 1.00 91.44 162 TYR A N 1
ATOM 1322 C CA . TYR A 1 162 ? 15.073 -1.461 -21.296 1.00 91.44 162 TYR A CA 1
ATOM 1323 C C . TYR A 1 162 ? 14.601 -2.622 -22.168 1.00 91.44 162 TYR A C 1
ATOM 1325 O O . TYR A 1 162 ? 13.887 -3.517 -21.709 1.00 91.44 162 TYR A O 1
ATOM 1333 N N . VAL A 1 163 ? 15.004 -2.588 -23.435 1.00 91.62 163 VAL A N 1
ATOM 1334 C CA . VAL A 1 163 ? 14.661 -3.573 -24.470 1.00 91.62 163 VAL A CA 1
ATOM 1335 C C . VAL A 1 163 ? 15.918 -3.939 -25.261 1.00 91.62 163 VAL A C 1
ATOM 1337 O O . VAL A 1 163 ? 16.900 -3.187 -25.211 1.00 91.62 163 VAL A O 1
ATOM 1340 N N . PRO A 1 164 ? 15.926 -5.061 -25.999 1.00 91.44 164 PRO A N 1
ATOM 1341 C CA . PRO A 1 164 ? 17.078 -5.402 -26.817 1.00 91.44 164 PRO A CA 1
ATOM 1342 C C . PRO A 1 164 ? 17.371 -4.301 -27.845 1.00 91.44 164 PRO A C 1
ATOM 1344 O O . PRO A 1 164 ? 16.456 -3.827 -28.518 1.00 91.44 164 PRO A O 1
ATOM 1347 N N . SER A 1 165 ? 18.636 -3.903 -27.993 1.00 91.25 165 SER A N 1
ATOM 1348 C CA . SER A 1 165 ? 19.064 -2.776 -28.842 1.00 91.25 165 SER A CA 1
ATOM 1349 C C . SER A 1 165 ? 18.679 -2.924 -30.318 1.00 91.25 165 SER A C 1
ATOM 1351 O O . SER A 1 165 ? 18.540 -1.929 -31.022 1.00 91.25 165 SER A O 1
ATOM 1353 N N . MET A 1 166 ? 18.476 -4.156 -30.791 1.00 91.00 166 MET A N 1
ATOM 1354 C CA . MET A 1 166 ? 18.071 -4.451 -32.172 1.00 91.00 166 MET A CA 1
ATOM 1355 C C . MET A 1 166 ? 16.573 -4.224 -32.434 1.00 91.00 166 MET A C 1
ATOM 1357 O O . MET A 1 166 ? 16.137 -4.222 -33.585 1.00 91.00 166 MET A O 1
ATOM 1361 N N . VAL A 1 167 ? 15.759 -4.076 -31.386 1.00 91.31 167 VAL A N 1
ATOM 1362 C CA . VAL A 1 167 ? 14.301 -4.008 -31.511 1.00 91.31 167 VAL A CA 1
ATOM 1363 C C . VAL A 1 167 ? 13.863 -2.583 -31.839 1.00 91.31 167 VAL A C 1
ATOM 1365 O O . VAL A 1 167 ? 14.079 -1.644 -31.075 1.00 91.31 167 VAL A O 1
ATOM 1368 N N . SER A 1 168 ? 13.180 -2.422 -32.974 1.00 93.81 168 SER A N 1
ATOM 1369 C CA . SER A 1 168 ? 12.604 -1.138 -33.374 1.00 93.81 168 SER A CA 1
ATOM 1370 C C . SER A 1 168 ? 11.326 -0.815 -32.594 1.00 93.81 168 SER A C 1
ATOM 1372 O O . SER A 1 168 ? 10.612 -1.702 -32.119 1.00 93.81 168 SER A O 1
ATOM 1374 N N . LYS A 1 169 ? 10.969 0.474 -32.523 1.00 93.19 169 LYS A N 1
ATOM 1375 C CA . LYS A 1 169 ? 9.724 0.920 -31.873 1.00 93.19 169 LYS A CA 1
ATOM 1376 C C . LYS A 1 169 ? 8.489 0.215 -32.447 1.00 93.19 169 LYS A C 1
ATOM 1378 O O . LYS A 1 169 ? 7.622 -0.191 -31.683 1.00 93.19 169 LYS A O 1
ATOM 1383 N N . ASN A 1 170 ? 8.433 0.011 -33.765 1.00 94.62 170 ASN A N 1
ATOM 1384 C CA . ASN A 1 170 ? 7.309 -0.657 -34.433 1.00 94.62 170 ASN A CA 1
ATOM 1385 C C . ASN A 1 170 ? 7.122 -2.103 -33.957 1.00 94.62 170 ASN A C 1
ATOM 1387 O O . ASN A 1 170 ? 5.988 -2.544 -33.787 1.00 94.62 170 ASN A O 1
ATOM 1391 N N . ILE A 1 171 ? 8.217 -2.822 -33.687 1.00 94.25 171 ILE A N 1
ATOM 1392 C CA . ILE A 1 171 ? 8.155 -4.175 -33.121 1.00 94.25 171 ILE A CA 1
ATOM 1393 C C . ILE A 1 171 ? 7.601 -4.128 -31.693 1.00 94.25 171 ILE A C 1
ATOM 1395 O O . ILE A 1 171 ? 6.778 -4.970 -31.346 1.00 94.25 171 ILE A O 1
ATOM 1399 N N . LEU A 1 172 ? 7.977 -3.132 -30.881 1.00 93.31 172 LEU A N 1
ATOM 1400 C CA . LEU A 1 172 ? 7.417 -2.956 -29.532 1.00 93.31 172 LEU A CA 1
ATOM 1401 C C . LEU A 1 172 ? 5.907 -2.676 -29.574 1.00 93.31 172 LEU A C 1
ATOM 1403 O O . LEU A 1 172 ? 5.158 -3.307 -28.832 1.00 93.31 172 LEU A O 1
ATOM 1407 N N . TYR A 1 173 ? 5.451 -1.801 -30.479 1.00 94.44 173 TYR A N 1
ATOM 1408 C CA . TYR A 1 173 ? 4.022 -1.540 -30.704 1.00 94.44 173 TYR A CA 1
ATOM 1409 C C . TYR A 1 173 ? 3.269 -2.776 -31.211 1.00 94.44 173 TYR A C 1
ATOM 1411 O O . TYR A 1 173 ? 2.138 -3.027 -30.803 1.00 94.44 173 TYR A O 1
ATOM 1419 N N . GLY A 1 174 ? 3.872 -3.555 -32.110 1.00 93.88 174 GLY A N 1
ATOM 1420 C CA . GLY A 1 174 ? 3.300 -4.823 -32.556 1.00 93.88 174 GLY A CA 1
ATOM 1421 C C . GLY A 1 174 ? 3.178 -5.803 -31.392 1.00 93.88 174 GLY A C 1
ATOM 1422 O O . GLY A 1 174 ? 2.096 -6.314 -31.125 1.00 93.88 174 GLY A O 1
ATOM 1423 N N . SER A 1 175 ? 4.270 -6.002 -30.653 1.00 91.94 175 SER A N 1
ATOM 1424 C CA . SER A 1 175 ? 4.353 -6.899 -29.498 1.00 91.94 175 SER A CA 1
ATOM 1425 C C . SER A 1 175 ? 3.332 -6.551 -28.415 1.00 91.94 175 SER A C 1
ATOM 1427 O O . SER A 1 175 ? 2.636 -7.440 -27.926 1.00 91.94 175 SER A O 1
ATOM 1429 N N . SER A 1 176 ? 3.161 -5.265 -28.087 1.00 92.25 176 SER A N 1
ATOM 1430 C CA . SER A 1 176 ? 2.186 -4.834 -27.081 1.00 92.25 176 SER A CA 1
ATOM 1431 C C . SER A 1 176 ? 0.752 -5.203 -27.468 1.00 92.25 176 SER A C 1
ATOM 1433 O O . SER A 1 176 ? 0.008 -5.688 -26.621 1.00 92.25 176 SER A O 1
ATOM 1435 N N . ARG A 1 177 ? 0.375 -5.092 -28.749 1.00 92.62 177 ARG A N 1
ATOM 1436 C CA . ARG A 1 177 ? -0.965 -5.466 -29.243 1.00 92.62 177 ARG A CA 1
ATOM 1437 C C . ARG A 1 177 ? -1.283 -6.958 -29.097 1.00 92.62 177 ARG A C 1
ATOM 1439 O O . ARG A 1 177 ? -2.453 -7.314 -28.995 1.00 92.62 177 ARG A O 1
ATOM 1446 N N . PHE A 1 178 ? -0.270 -7.825 -29.063 1.00 90.62 178 PHE A N 1
ATOM 1447 C CA . PHE A 1 178 ? -0.437 -9.273 -28.863 1.00 90.62 178 PHE A CA 1
ATOM 1448 C C . PHE A 1 178 ? -0.351 -9.705 -27.391 1.00 90.62 178 PHE A C 1
ATOM 1450 O O . PHE A 1 178 ? -0.516 -10.889 -27.080 1.00 90.62 178 PHE A O 1
ATOM 1457 N N . ARG A 1 179 ? -0.097 -8.772 -26.467 1.00 86.81 179 ARG A N 1
ATOM 1458 C CA . ARG A 1 179 ? 0.027 -9.048 -25.033 1.00 86.81 179 ARG A CA 1
ATOM 1459 C C . ARG A 1 179 ? -1.110 -8.404 -24.260 1.00 86.81 179 ARG A C 1
ATOM 1461 O O . ARG A 1 179 ? -1.502 -7.266 -24.511 1.00 86.81 179 ARG A O 1
ATOM 1468 N N . SER A 1 180 ? -1.625 -9.132 -23.273 1.00 89.38 180 SER A N 1
ATOM 1469 C CA . SER A 1 180 ? -2.683 -8.609 -22.412 1.00 89.38 180 SER A CA 1
ATOM 1470 C C . SER A 1 180 ? -2.251 -7.291 -21.759 1.00 89.38 180 SER A C 1
ATOM 1472 O O . SER A 1 180 ? -1.159 -7.198 -21.185 1.00 89.38 180 SER A O 1
ATOM 1474 N N . ARG A 1 181 ? -3.113 -6.270 -21.872 1.00 89.31 181 ARG A N 1
ATOM 1475 C CA . ARG A 1 181 ? -2.891 -4.896 -21.382 1.00 89.31 181 ARG A CA 1
ATOM 1476 C C . ARG A 1 181 ? -1.632 -4.211 -21.934 1.00 89.31 181 ARG A C 1
ATOM 1478 O O . ARG A 1 181 ? -1.035 -3.383 -21.253 1.00 89.31 181 ARG A O 1
ATOM 1485 N N . GLY A 1 182 ? -1.176 -4.586 -23.130 1.00 90.06 182 GLY A N 1
ATOM 1486 C CA . GLY A 1 182 ? -0.010 -3.946 -23.741 1.00 90.06 182 GLY A CA 1
ATOM 1487 C C . GLY A 1 182 ? 1.323 -4.309 -23.082 1.00 90.06 182 GLY A C 1
ATOM 1488 O O . GLY A 1 182 ? 2.325 -3.661 -23.360 1.00 90.06 182 GLY A O 1
ATOM 1489 N N . ARG A 1 183 ? 1.369 -5.325 -22.209 1.00 91.50 183 ARG A N 1
ATOM 1490 C CA . ARG A 1 183 ? 2.558 -5.686 -21.414 1.00 91.50 183 ARG A CA 1
ATOM 1491 C C . ARG A 1 183 ? 3.550 -6.503 -22.240 1.00 91.50 183 ARG A C 1
ATOM 1493 O O . ARG A 1 183 ? 3.634 -7.729 -22.133 1.00 91.50 183 ARG A O 1
ATOM 1500 N N . PHE A 1 184 ? 4.250 -5.800 -23.127 1.00 91.50 184 PHE A N 1
ATOM 1501 C CA . PHE A 1 184 ? 5.292 -6.353 -23.990 1.00 91.50 184 PHE A CA 1
ATOM 1502 C C . PHE A 1 184 ? 6.536 -6.774 -23.179 1.00 91.50 184 PHE A C 1
ATOM 1504 O O . PHE A 1 184 ? 6.736 -6.280 -22.067 1.00 91.50 184 PHE A O 1
ATOM 1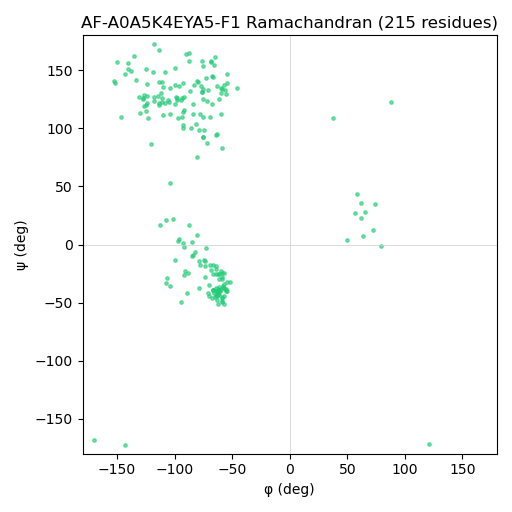511 N N . PRO A 1 185 ? 7.373 -7.697 -23.687 1.00 90.38 185 PRO A N 1
ATOM 1512 C CA . PRO A 1 185 ? 8.600 -8.109 -23.005 1.00 90.38 185 PRO A CA 1
ATOM 1513 C C . PRO A 1 185 ? 9.559 -6.939 -22.774 1.00 90.38 185 PRO A C 1
ATOM 1515 O O . PRO A 1 185 ? 9.871 -6.188 -23.698 1.00 90.38 185 PRO A O 1
ATOM 1518 N N . VAL A 1 186 ? 10.038 -6.808 -21.540 1.00 91.00 186 VAL A N 1
ATOM 1519 C CA . VAL A 1 186 ? 11.006 -5.792 -21.105 1.00 91.00 186 VAL A CA 1
ATOM 1520 C C . VAL A 1 186 ? 12.000 -6.417 -20.134 1.00 91.00 186 VAL A C 1
ATOM 1522 O O . VAL A 1 186 ? 11.689 -7.417 -19.483 1.00 91.00 186 VAL A O 1
ATOM 1525 N N . LEU A 1 187 ? 13.187 -5.821 -20.024 1.00 88.25 187 LEU A N 1
ATOM 1526 C CA . LEU A 1 187 ? 14.234 -6.287 -19.121 1.00 88.25 187 LEU A CA 1
ATOM 1527 C C . LEU A 1 187 ? 13.881 -6.010 -17.654 1.00 88.25 187 LEU A C 1
ATOM 1529 O O . LEU A 1 187 ? 13.717 -4.850 -17.261 1.00 88.25 187 LEU A O 1
ATOM 1533 N N . THR A 1 188 ? 13.857 -7.061 -16.832 1.00 86.25 188 THR A N 1
ATOM 1534 C CA . THR A 1 188 ? 13.733 -6.926 -15.370 1.00 86.25 188 THR A CA 1
ATOM 1535 C C . THR A 1 188 ? 15.035 -7.141 -14.620 1.00 86.25 188 THR A C 1
ATOM 1537 O O . THR A 1 188 ? 15.264 -6.475 -13.614 1.00 86.25 188 THR A O 1
ATOM 1540 N N . TYR A 1 189 ? 15.889 -8.051 -15.090 1.00 86.19 189 TYR A N 1
ATOM 1541 C CA . TYR A 1 189 ? 17.149 -8.374 -14.432 1.00 86.19 189 TYR A CA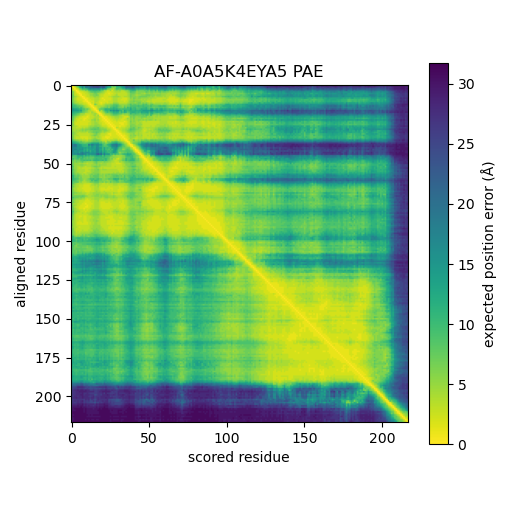 1
ATOM 1542 C C . TYR A 1 189 ? 18.184 -8.885 -15.438 1.00 86.19 189 TYR A C 1
ATOM 1544 O O . TYR A 1 189 ? 17.869 -9.656 -16.346 1.00 86.19 189 TYR A O 1
ATOM 1552 N N . LEU A 1 190 ? 19.433 -8.463 -15.253 1.00 83.94 190 LEU A N 1
ATOM 1553 C CA . LEU A 1 190 ? 20.581 -8.933 -16.019 1.00 83.94 190 LEU A CA 1
ATOM 1554 C C . LEU A 1 190 ? 21.627 -9.464 -15.040 1.00 83.94 190 LEU A C 1
ATOM 1556 O O . LEU A 1 190 ? 22.100 -8.725 -14.175 1.00 83.94 190 LEU A O 1
ATOM 1560 N N . HIS A 1 191 ? 21.979 -10.745 -15.162 1.00 82.06 191 HIS A N 1
ATOM 1561 C CA . HIS A 1 191 ? 23.013 -11.323 -14.316 1.00 82.06 191 HIS A CA 1
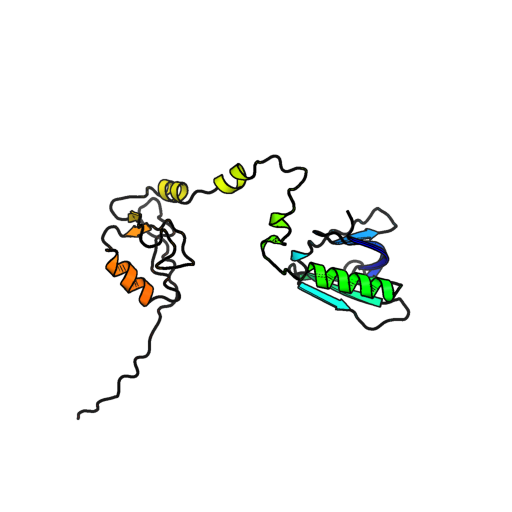ATOM 1562 C C . HIS A 1 191 ? 24.400 -10.798 -14.749 1.00 82.06 191 HIS A C 1
ATOM 1564 O O . HIS A 1 191 ? 24.648 -10.675 -15.952 1.00 82.06 191 HIS A O 1
ATOM 1570 N N . PRO A 1 192 ? 25.344 -10.549 -13.819 1.00 77.81 192 PRO A N 1
ATOM 1571 C CA . PRO A 1 192 ? 26.666 -9.991 -14.140 1.00 77.81 192 PRO A CA 1
ATOM 1572 C C . PRO A 1 192 ? 27.504 -10.788 -15.154 1.00 77.81 192 PRO A C 1
ATOM 1574 O O . PRO A 1 192 ? 28.349 -10.223 -15.835 1.00 77.81 192 PRO A O 1
ATOM 1577 N N . ASN A 1 193 ? 27.266 -12.096 -15.288 1.00 77.69 193 ASN A N 1
ATOM 1578 C CA . ASN A 1 193 ? 27.923 -12.948 -16.296 1.00 77.69 193 ASN A CA 1
ATOM 1579 C C . ASN A 1 193 ? 27.303 -12.842 -17.707 1.00 77.69 193 ASN A C 1
ATOM 1581 O O . ASN A 1 193 ? 27.608 -13.664 -18.568 1.00 77.69 193 ASN A O 1
ATOM 1585 N N . GLY A 1 194 ? 26.378 -11.904 -17.926 1.00 63.47 194 GLY A N 1
ATOM 1586 C CA . GLY A 1 194 ? 25.679 -11.714 -19.196 1.00 63.47 194 GLY A CA 1
ATOM 1587 C C . GLY A 1 194 ? 24.531 -12.695 -19.457 1.00 63.47 194 GLY A C 1
ATOM 1588 O O . GLY A 1 194 ? 23.859 -12.565 -20.478 1.00 63.47 194 GLY A O 1
ATOM 1589 N N . LYS A 1 195 ? 24.255 -13.656 -18.559 1.00 63.12 195 LYS A N 1
ATOM 1590 C CA . LYS A 1 195 ? 23.068 -14.519 -18.664 1.00 63.12 195 LYS A CA 1
ATOM 1591 C C . LYS A 1 195 ? 21.821 -13.749 -18.229 1.00 63.12 195 LYS A C 1
ATOM 1593 O O . LYS A 1 195 ? 21.788 -13.112 -17.178 1.00 63.12 195 LYS A O 1
ATOM 1598 N N . LEU A 1 196 ? 20.777 -13.806 -19.046 1.00 60.50 196 LEU A N 1
ATOM 1599 C CA . LEU A 1 196 ? 19.504 -13.171 -18.726 1.00 60.50 196 LEU A CA 1
ATOM 1600 C C . LEU A 1 196 ? 18.690 -14.036 -17.771 1.00 60.50 196 LEU A C 1
ATOM 1602 O O . LEU A 1 196 ? 18.596 -15.243 -17.975 1.00 60.50 196 LEU A O 1
ATOM 1606 N N . TYR A 1 197 ? 18.022 -13.404 -16.808 1.00 54.25 197 TYR A N 1
ATOM 1607 C CA . TYR A 1 197 ? 16.910 -14.036 -16.112 1.00 54.25 197 TYR A CA 1
ATOM 1608 C C . TYR A 1 197 ? 15.703 -13.091 -16.092 1.00 54.25 197 TYR A C 1
ATOM 1610 O O . TYR A 1 197 ? 15.695 -12.074 -15.404 1.00 54.25 197 TYR A O 1
ATOM 1618 N N . VAL A 1 198 ? 14.677 -13.538 -16.824 1.00 57.34 198 VAL A N 1
ATOM 1619 C CA . VAL A 1 198 ? 13.254 -13.163 -16.772 1.00 57.34 198 VAL A CA 1
ATOM 1620 C C . VAL A 1 198 ? 12.812 -11.961 -17.625 1.00 57.34 198 VAL A C 1
ATOM 1622 O O . VAL A 1 198 ? 13.274 -10.834 -17.490 1.00 57.34 198 VAL A O 1
ATOM 1625 N N . GLU A 1 199 ? 11.847 -12.254 -18.503 1.00 54.28 199 GLU A N 1
ATOM 1626 C CA . GLU A 1 199 ? 10.892 -11.326 -19.107 1.00 54.28 199 GLU A CA 1
ATOM 1627 C C . GLU A 1 199 ? 9.631 -11.321 -18.228 1.00 54.28 199 GLU A C 1
ATOM 1629 O O . GLU A 1 199 ? 9.159 -12.387 -17.825 1.00 54.28 199 GLU A O 1
ATOM 1634 N N . VAL A 1 200 ? 9.009 -10.166 -17.973 1.00 50.72 200 VAL A N 1
ATOM 1635 C CA . VAL A 1 200 ? 7.614 -10.162 -17.492 1.00 50.72 200 VAL A CA 1
ATOM 1636 C C . VAL A 1 200 ? 6.732 -10.576 -18.667 1.00 50.72 200 VAL A C 1
ATOM 1638 O O . VAL A 1 200 ? 6.271 -9.753 -19.456 1.00 50.72 200 VAL A O 1
ATOM 1641 N N . VAL A 1 201 ? 6.549 -11.884 -18.832 1.00 50.09 201 VAL A N 1
ATOM 1642 C CA . VAL A 1 201 ? 5.645 -12.447 -19.833 1.00 50.09 201 VAL A CA 1
ATOM 1643 C C . VAL A 1 201 ? 4.254 -12.504 -19.223 1.00 50.09 201 VAL A C 1
ATOM 1645 O O . VAL A 1 201 ? 3.924 -13.410 -18.463 1.00 50.09 201 VAL A O 1
ATOM 1648 N N . ASN A 1 202 ? 3.410 -11.537 -19.567 1.00 52.75 202 ASN A N 1
ATOM 1649 C CA . ASN A 1 202 ? 1.974 -11.743 -19.432 1.00 52.75 202 ASN A CA 1
ATOM 1650 C C . ASN A 1 202 ? 1.463 -12.662 -20.546 1.00 52.75 202 ASN A C 1
ATOM 1652 O O . ASN A 1 202 ? 2.031 -12.695 -21.640 1.00 52.75 202 ASN A O 1
ATOM 1656 N N . HIS A 1 203 ? 0.363 -13.365 -20.261 1.00 45.53 203 HIS A N 1
ATOM 1657 C CA . HIS A 1 203 ? -0.317 -14.276 -21.184 1.00 45.53 203 HIS A CA 1
ATOM 1658 C C . HIS A 1 203 ? -0.491 -13.652 -22.583 1.00 45.53 203 HIS A C 1
ATOM 1660 O O . HIS A 1 203 ? -0.884 -12.484 -22.715 1.00 45.53 203 HIS A O 1
ATOM 1666 N N . TRP A 1 204 ? -0.198 -14.433 -23.625 1.00 48.69 204 TRP A N 1
ATOM 1667 C CA . TRP A 1 204 ? -0.470 -14.055 -25.010 1.00 48.69 204 TRP A CA 1
ATOM 1668 C C . TRP A 1 204 ? -1.978 -13.908 -25.213 1.00 48.69 204 TRP A C 1
ATOM 1670 O O . TRP A 1 204 ? -2.751 -14.755 -24.765 1.00 48.69 204 TRP A O 1
ATOM 1680 N N . LEU A 1 205 ? -2.405 -12.853 -25.906 1.00 46.16 205 LEU A N 1
ATOM 1681 C CA . LEU A 1 205 ? -3.778 -12.774 -26.396 1.00 46.16 205 LEU A CA 1
ATOM 1682 C C . LEU A 1 205 ? -3.896 -13.713 -27.600 1.00 46.16 205 LEU A C 1
ATOM 1684 O O . LEU A 1 205 ? -3.601 -13.334 -28.733 1.00 46.16 205 LEU A O 1
ATOM 1688 N N . VAL A 1 206 ? -4.294 -14.962 -27.355 1.00 39.88 206 VAL A N 1
ATOM 1689 C CA . VAL A 1 206 ? -4.659 -15.892 -28.428 1.00 39.88 206 VAL A CA 1
ATOM 1690 C C . VAL A 1 206 ? -6.069 -15.534 -28.888 1.00 39.88 206 VAL A C 1
ATOM 1692 O O . VAL A 1 206 ? -7.060 -15.919 -28.273 1.00 39.88 206 VAL A O 1
ATOM 1695 N N . PHE A 1 207 ? -6.175 -14.778 -29.978 1.00 38.62 207 PHE A N 1
ATOM 1696 C CA . PHE A 1 207 ? -7.440 -14.650 -30.691 1.00 38.62 207 PHE A CA 1
ATOM 1697 C C . PHE A 1 207 ? -7.677 -15.943 -31.478 1.00 38.62 207 PHE A C 1
ATOM 1699 O O . PHE A 1 207 ? -7.006 -16.187 -32.483 1.00 38.62 207 PHE A O 1
ATOM 1706 N N . HIS A 1 208 ? -8.651 -16.760 -31.068 1.00 36.47 208 HIS A N 1
ATOM 1707 C CA . HIS A 1 208 ? -9.256 -17.722 -31.986 1.00 36.47 208 HIS A CA 1
ATOM 1708 C C . HIS A 1 208 ? -9.934 -16.920 -33.101 1.00 36.47 208 HIS A C 1
ATOM 1710 O O . HIS A 1 208 ? -11.059 -16.447 -32.955 1.00 36.47 208 HIS A O 1
ATOM 1716 N N . ARG A 1 209 ? -9.234 -16.715 -34.223 1.00 36.16 209 ARG A N 1
ATOM 1717 C CA . ARG A 1 209 ? -9.892 -16.291 -35.459 1.00 36.16 209 ARG A CA 1
ATOM 1718 C C . ARG A 1 209 ? -10.905 -17.382 -35.799 1.00 36.16 209 ARG A C 1
ATOM 1720 O O . ARG A 1 209 ? -10.504 -18.488 -36.157 1.00 36.16 209 ARG A O 1
ATOM 1727 N N . ASN A 1 210 ? -12.194 -17.062 -35.710 1.00 39.09 210 ASN A N 1
ATOM 1728 C CA . ASN A 1 210 ? -13.234 -17.754 -36.464 1.00 39.09 210 ASN A CA 1
ATOM 1729 C C . ASN A 1 210 ? -12.904 -17.593 -37.956 1.00 39.09 210 ASN A C 1
ATOM 1731 O O . ASN A 1 210 ? -13.371 -16.672 -38.617 1.00 39.09 210 ASN A O 1
ATOM 1735 N N . GLN A 1 211 ? -12.021 -18.451 -38.462 1.00 32.47 211 GLN A N 1
ATOM 1736 C CA . GLN A 1 211 ? -11.855 -18.691 -39.887 1.00 32.47 211 GLN A CA 1
ATOM 1737 C C . GLN A 1 211 ? -13.044 -19.562 -40.321 1.00 32.47 211 GLN A C 1
ATOM 1739 O O . GLN A 1 211 ? -13.251 -20.622 -39.717 1.00 32.47 211 GLN A O 1
ATOM 1744 N N . PRO A 1 212 ? -13.844 -19.167 -41.326 1.00 34.09 212 PRO A N 1
ATOM 1745 C CA . PRO A 1 212 ? -14.799 -20.086 -41.922 1.00 34.09 212 PRO A CA 1
ATOM 1746 C C . PRO A 1 212 ? -14.010 -21.252 -42.527 1.00 34.09 212 PRO A C 1
ATOM 1748 O O . PRO A 1 212 ? -13.083 -21.054 -43.308 1.00 34.09 212 PRO A O 1
ATOM 1751 N N . LYS A 1 213 ? -14.349 -22.481 -42.124 1.00 33.72 213 LYS A N 1
ATOM 1752 C CA . LYS A 1 213 ? -13.795 -23.703 -42.711 1.00 33.72 213 LYS A CA 1
ATOM 1753 C C . LYS A 1 213 ? -14.229 -23.781 -44.176 1.00 33.72 213 LYS A C 1
ATOM 1755 O O . LYS A 1 213 ? -15.300 -24.306 -44.466 1.00 33.72 213 LYS A O 1
ATOM 1760 N N . THR A 1 214 ? -13.410 -23.306 -45.104 1.00 32.75 214 THR A N 1
ATOM 1761 C CA . THR A 1 214 ? -13.523 -23.706 -46.507 1.00 32.75 214 THR A CA 1
ATOM 1762 C C . THR A 1 214 ? -12.989 -25.129 -46.625 1.00 32.75 214 THR A C 1
ATOM 1764 O O . THR A 1 214 ? -11.785 -25.367 -46.646 1.00 32.75 214 THR A O 1
ATOM 1767 N N . ARG A 1 215 ? -13.916 -26.094 -46.637 1.00 33.88 215 ARG A N 1
ATOM 1768 C CA . ARG A 1 215 ? -13.668 -27.427 -47.188 1.00 33.88 215 ARG A CA 1
ATOM 1769 C C . ARG A 1 215 ? -13.503 -27.266 -48.695 1.00 33.88 215 ARG A C 1
ATOM 1771 O O . ARG A 1 215 ? -14.444 -26.832 -49.350 1.00 33.88 215 ARG A O 1
ATOM 1778 N N . TYR A 1 216 ? -12.356 -27.660 -49.222 1.00 31.41 216 TYR A N 1
ATOM 1779 C CA . TYR A 1 216 ? -12.267 -28.150 -50.589 1.00 31.41 216 TYR A CA 1
ATOM 1780 C C . TYR A 1 216 ? -11.637 -29.539 -50.533 1.00 31.41 216 TYR A C 1
ATOM 1782 O O . TYR A 1 216 ? -10.791 -29.795 -49.674 1.00 31.41 216 TYR A O 1
ATOM 1790 N N . PHE A 1 217 ? -12.220 -30.411 -51.350 1.00 39.66 217 PHE A N 1
ATOM 1791 C CA . PHE A 1 217 ? -12.000 -31.849 -51.457 1.00 39.66 217 PHE A CA 1
ATOM 1792 C C . PHE A 1 217 ? -10.543 -32.216 -51.732 1.00 39.66 217 PHE A C 1
ATOM 1794 O O . PHE A 1 217 ? -9.864 -31.425 -52.425 1.00 39.66 217 PHE A O 1
#

pLDDT: mean 80.68, std 15.57, range [31.41, 95.19]

InterPro domains:
  IPR010569 Myotubularin-like, phosphatase domain [PF06602] (119-194)
  IPR010569 Myotubularin-like, phosphatase domain [PS51339] (122-217)
  IPR011993 PH-like domain superfamily [G3DSA:2.30.29.30] (1-96)
  IPR029021 Protein-tyrosine phosphatase-like [SSF52799] (119-196)
  IPR030564 Myotubularin [PTHR10807] (5-194)
  IPR048994 MTMR6-9, GRAM domain [PF21098] (5-96)

Radius of gyration: 27.68 Å; Cα contacts (8 Å, |Δi|>4): 329; chains: 1; bounding box: 56×46×86 Å

Foldseek 3Di:
DFPDKAAQKWWQDPPVVRDTFGFMWTHDLFWIWTAGPVNPDTDDIDTLQQWDDKDWDDADPQATWIWTQGVVRDIIIMGGHDPVSVVVVRVVSVVSNDDPDPCSDCVNVDDPPPPPDDPVCVVPVDDPVVVCVVLVPPDQQKDWDQLCLVPPQAVPDDRTFIDTPPDDPVNLSVQLVQAVRRQGWTADDADNVRDGDDTPGHDTPDDPPPDPDPDDD